Protein AF-A0A0S7XTG2-F1 (afdb_monomer)

Solvent-accessible surface area (backbone atoms only — not comparable to full-atom values): 21670 Å² total; per-residue (Å²): 138,91,86,78,91,79,84,81,80,83,82,75,84,90,81,57,82,64,60,58,51,51,52,51,52,52,52,52,52,55,55,69,68,58,68,94,63,77,75,85,78,45,88,88,63,88,60,95,72,74,89,68,83,83,74,78,79,76,66,95,61,77,74,75,69,82,69,76,73,66,97,48,90,86,74,72,81,87,50,79,71,76,74,56,78,73,91,70,83,67,53,42,46,55,58,20,32,36,37,40,37,32,50,40,72,88,43,83,95,38,73,39,72,52,78,43,60,26,35,88,88,17,32,37,79,44,86,99,69,42,79,44,80,39,45,73,31,35,51,68,54,42,28,50,52,54,38,56,66,34,37,69,84,77,32,82,80,59,50,59,48,54,43,82,76,48,49,73,82,45,50,50,73,50,77,62,83,47,42,62,51,64,45,78,44,75,56,94,53,88,81,70,45,72,70,58,54,37,52,74,27,67,31,73,68,49,88,85,76,89,79,85,86,83,90,74,87,80,61,90,77,62,79,78,72,64,74,76,66,76,76,74,72,65,74,75,80,73,81,76,58,78,71,55,63,66,57,62,74,70,54,83,82,77,80,80,79,83,82,82,83,88,88,77,92,76,80,78,76,80,74,77,80,51,76,67,60,56,55,61,74,69,54,74,94,86,70,83,81,82,69,76,86,69,67,86,78,66,88,72,80,91,83,89,84,84,90,78,88,88,77,91,80,86,88,134

Secondary structure (DSSP, 8-state):
----------------HHHHHHHHHHHHHHHHTS---TTTT-TT--S------------SS-----PPPPSSTTPPPPPHHHHSPPP---B--TT-EEEEEEETSSSTT-EEEEEEEPPTTSEEEETTTEEEE-TT-BHHHHHHH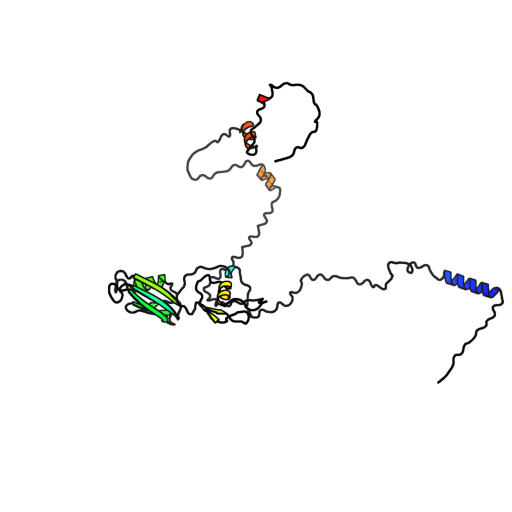HHHHHTTTT-SS--EEEEEEE-SSSEEEE-STTBS--EEEE--STT--HHHHHHHTT-B-SS------------TTS-------------------THHHHHHTTS---------S---------PPPPHHHHHHHTSPTT-----GGGSTT--------PPP--------

Nearest PDB structures (foldseek):
  2w8h-assembly1_C  TM=7.721E-01  e=3.207E-07  Escherichia coli
  7xfd-assembly1_A  TM=7.888E-01  e=1.441E-06  Escherichia coli

Mean predicted aligned error: 21.57 Å

Sequence (316 aa):
MVQNLRHTRCSGKISNRADIRLIVIVSVLSICLAGCGNKFFDPTQIGRFRPVPSVNVILDSLGIAEETPPVWEGAEEPRPIDVMVMESDYTFNPGDIVRVNIFELLQEGQPFLNDYIVTETGKISIPEVGVVEAAGLTESQLEDEIRQILSPSVLKEPSVVVTLLGSEKRTFSIWGDGVARPSRYEIPRYDFRLTDALATAWGIRQFNVSNIYVSRAVTGREAIVEPIKPEVTKPEEEVIEPEREMLEIIAPRAQRLKSGLQQGLVVASTEMITDRELAEAALPEGFEPLNESKWSRINTDITPQSPSMISDKETV

Radius of gyration: 52.12 Å; Cα contacts (8 Å, |Δi|>4): 224; chains: 1; bounding box: 122×100×147 Å

Foldseek 3Di:
DDDDDDDDDPPDPDDDPVVVVVVVVVVVVVVVVPDDDCVVVDPVPPDPDDPDPPPPPPDPDDDPDPDPPPPDDPFDDDDPVNLDFDDDADADDQQWKKWKWKAQQPHHPDIDIDIFGQHNVQWTQDPPQGIDRRGRDGQVRSQVRSQVSCPPPPPPGMDMGMDTPDDPVQWDFDDDPQFQAGDIDGNPDRNDDPVNVRVVSVHTPDDDDPDDGDDDDCPVPPPPPPPPPPPPPVPPPPPPPVVVVVVVVPDDDPPPDDDDDDDDPDPPPDDDDDPVNVVVVPDDPDDDDDDPPPPPPDDDDDDDDDDDDDDDDDDD

pLDDT: mean 71.11, std 20.04, range [33.5, 96.75]

Structure (mmCIF, N/CA/C/O backbone):
data_AF-A0A0S7XTG2-F1
#
_entry.id   AF-A0A0S7XTG2-F1
#
loop_
_atom_site.group_PDB
_atom_site.id
_atom_site.type_symbol
_atom_site.label_atom_id
_atom_site.label_alt_id
_atom_site.label_comp_id
_atom_site.label_asym_id
_atom_site.label_entity_id
_atom_site.label_seq_id
_atom_site.pdbx_PDB_ins_code
_atom_site.Cartn_x
_atom_site.Cartn_y
_atom_site.Cartn_z
_atom_site.occupancy
_atom_site.B_iso_or_equiv
_atom_site.auth_seq_id
_atom_site.auth_comp_id
_atom_site.auth_asym_id
_atom_site.auth_atom_id
_atom_site.pdbx_PDB_model_num
ATOM 1 N N . MET A 1 1 ? 69.005 -16.256 -77.127 1.00 40.66 1 MET A N 1
ATOM 2 C CA . MET A 1 1 ? 68.918 -16.870 -78.466 1.00 40.66 1 MET A CA 1
ATOM 3 C C . MET A 1 1 ? 68.461 -15.787 -79.426 1.00 40.66 1 MET A C 1
ATOM 5 O O . MET A 1 1 ? 67.324 -15.348 -79.366 1.00 40.66 1 MET A O 1
ATOM 9 N N . VAL A 1 2 ? 69.424 -15.248 -80.168 1.00 38.91 2 VAL A N 1
ATOM 10 C CA . VAL A 1 2 ? 69.267 -14.223 -81.207 1.00 38.91 2 VAL A CA 1
ATOM 11 C C . VAL A 1 2 ? 68.580 -14.849 -82.417 1.00 38.91 2 VAL A C 1
ATOM 13 O O . VAL A 1 2 ? 68.976 -15.953 -82.774 1.00 38.91 2 VAL A O 1
ATOM 16 N N . GLN A 1 3 ? 67.620 -14.148 -83.036 1.00 39.50 3 GLN A N 1
ATOM 17 C CA . GLN A 1 3 ? 67.219 -14.205 -84.460 1.00 39.50 3 GLN A CA 1
ATOM 18 C C . GLN A 1 3 ? 65.853 -13.502 -84.616 1.00 39.50 3 GLN A C 1
ATOM 20 O O . GLN A 1 3 ? 64.973 -13.704 -83.798 1.00 39.50 3 GLN A O 1
ATOM 25 N N . ASN A 1 4 ? 65.530 -12.715 -85.637 1.00 35.25 4 ASN A N 1
ATOM 26 C CA . ASN A 1 4 ? 66.290 -12.078 -86.704 1.00 35.25 4 ASN A CA 1
ATOM 27 C C . ASN A 1 4 ? 65.292 -11.100 -87.358 1.00 35.25 4 ASN A C 1
ATOM 29 O O . ASN A 1 4 ? 64.295 -11.535 -87.935 1.00 35.25 4 ASN A O 1
ATOM 33 N N . LEU A 1 5 ? 65.518 -9.792 -87.238 1.00 42.25 5 LEU A N 1
ATOM 34 C CA . LEU A 1 5 ? 64.759 -8.782 -87.977 1.00 42.25 5 LEU A CA 1
ATOM 35 C C . LEU A 1 5 ? 65.136 -8.882 -89.461 1.00 42.25 5 LEU A C 1
ATOM 37 O O . LEU A 1 5 ? 66.269 -8.582 -89.832 1.00 42.25 5 LEU A O 1
ATOM 41 N N . ARG A 1 6 ? 64.191 -9.263 -90.327 1.00 39.78 6 ARG A N 1
ATOM 42 C CA . ARG A 1 6 ? 64.309 -9.031 -91.774 1.00 39.78 6 ARG A CA 1
ATOM 43 C C . ARG A 1 6 ? 63.461 -7.827 -92.159 1.00 39.78 6 ARG A C 1
ATOM 45 O O . ARG A 1 6 ? 62.267 -7.941 -92.403 1.00 39.78 6 ARG A O 1
ATOM 52 N N . HIS A 1 7 ? 64.119 -6.674 -92.235 1.00 39.31 7 HIS A N 1
ATOM 53 C CA . HIS A 1 7 ? 63.642 -5.526 -92.996 1.00 39.31 7 HIS A CA 1
ATOM 54 C C . HIS A 1 7 ? 63.613 -5.889 -94.487 1.00 39.31 7 HIS A C 1
ATOM 56 O O . HIS A 1 7 ? 64.660 -6.006 -95.123 1.00 39.31 7 HIS A O 1
ATOM 62 N N . THR A 1 8 ? 62.425 -6.023 -95.072 1.00 39.94 8 THR A N 1
ATOM 63 C CA . THR A 1 8 ? 62.243 -5.951 -96.523 1.00 39.94 8 THR A CA 1
ATOM 64 C C . THR A 1 8 ? 62.084 -4.486 -96.918 1.00 39.94 8 THR A C 1
ATOM 66 O O . THR A 1 8 ? 61.060 -3.842 -96.706 1.00 39.94 8 THR A O 1
ATOM 69 N N . ARG A 1 9 ? 63.164 -3.925 -97.465 1.00 39.00 9 ARG A N 1
ATOM 70 C CA . ARG A 1 9 ? 63.208 -2.584 -98.051 1.00 39.00 9 ARG A CA 1
ATOM 71 C C . ARG A 1 9 ? 62.549 -2.653 -99.437 1.00 39.00 9 ARG A C 1
ATOM 73 O O . ARG A 1 9 ? 63.209 -3.006 -100.410 1.00 39.00 9 ARG A O 1
ATOM 80 N N . CYS A 1 10 ? 61.260 -2.332 -99.544 1.00 42.94 10 CYS A N 1
ATOM 81 C CA . CYS A 1 10 ? 60.618 -2.107 -100.844 1.00 42.94 10 CYS A CA 1
ATOM 82 C C . CYS A 1 10 ? 61.006 -0.717 -101.367 1.00 42.94 10 CYS A C 1
ATOM 84 O O . CYS A 1 10 ? 60.357 0.283 -101.077 1.00 42.94 10 CYS A O 1
ATOM 86 N N . SER A 1 11 ? 62.104 -0.660 -102.121 1.00 45.97 11 SER A N 1
ATOM 87 C CA . SER A 1 11 ? 62.471 0.491 -102.950 1.00 45.97 11 SER A CA 1
ATOM 88 C C . SER A 1 11 ? 61.773 0.355 -104.304 1.00 45.97 11 SER A C 1
ATOM 90 O O . SER A 1 11 ? 62.284 -0.295 -105.214 1.00 45.97 11 SER A O 1
ATOM 92 N N . GLY A 1 12 ? 60.570 0.919 -104.420 1.00 49.38 12 GLY A N 1
ATOM 93 C CA . GLY A 1 12 ? 59.870 1.084 -105.692 1.00 49.38 12 GLY A CA 1
ATOM 94 C C . GLY A 1 12 ? 60.098 2.495 -106.221 1.00 49.38 12 GLY A C 1
ATOM 95 O O . GLY A 1 12 ? 59.533 3.449 -105.695 1.00 49.38 12 GLY A O 1
ATOM 96 N N . LYS A 1 13 ? 60.951 2.638 -107.242 1.00 49.62 13 LYS A N 1
ATOM 97 C CA . LYS A 1 13 ? 61.129 3.893 -107.987 1.00 49.62 13 LYS A CA 1
ATOM 98 C C . LYS A 1 13 ? 59.812 4.253 -108.682 1.00 49.62 13 LYS A C 1
ATOM 100 O O . LYS A 1 13 ? 59.412 3.580 -109.625 1.00 49.62 13 LYS A O 1
ATOM 105 N N . ILE A 1 14 ? 59.171 5.327 -108.229 1.00 55.72 14 ILE A N 1
ATOM 106 C CA . ILE A 1 14 ? 57.998 5.926 -108.876 1.00 55.72 14 ILE A CA 1
ATOM 107 C C . ILE A 1 14 ? 58.502 6.662 -110.117 1.00 55.72 14 ILE A C 1
ATOM 109 O O . ILE A 1 14 ? 59.069 7.749 -110.030 1.00 55.72 14 ILE A O 1
ATOM 113 N N . SER A 1 15 ? 58.327 6.041 -111.277 1.00 55.53 15 SER A N 1
ATOM 114 C CA . SER A 1 15 ? 58.603 6.649 -112.572 1.00 55.53 15 SER A CA 1
ATOM 115 C C . SER A 1 15 ? 57.511 6.233 -113.541 1.00 55.53 15 SER A C 1
ATOM 117 O O . SER A 1 15 ? 57.671 5.233 -114.230 1.00 55.53 15 SER A O 1
ATOM 119 N N . ASN A 1 16 ? 56.413 6.995 -113.568 1.00 56.38 16 ASN A N 1
ATOM 120 C CA . ASN A 1 16 ? 55.662 7.403 -114.764 1.00 56.38 16 ASN A CA 1
ATOM 121 C C . ASN A 1 16 ? 54.344 8.091 -114.357 1.00 56.38 16 ASN A C 1
ATOM 123 O O . ASN A 1 16 ? 53.711 7.743 -113.365 1.00 56.38 16 ASN A O 1
ATOM 127 N N . ARG A 1 17 ? 53.900 9.083 -115.145 1.00 58.78 17 ARG A N 1
ATOM 128 C CA . ARG A 1 17 ? 52.695 9.912 -114.895 1.00 58.78 17 ARG A CA 1
ATOM 129 C C . ARG A 1 17 ? 51.377 9.123 -114.752 1.00 58.78 17 ARG A C 1
ATOM 131 O O . ARG A 1 17 ? 50.378 9.703 -114.330 1.00 58.78 17 ARG A O 1
ATOM 138 N N . ALA A 1 18 ? 51.361 7.836 -115.100 1.00 59.12 18 ALA A N 1
ATOM 139 C CA . ALA A 1 18 ? 50.203 6.955 -114.960 1.00 59.12 18 ALA A CA 1
ATOM 140 C C . ALA A 1 18 ? 49.959 6.523 -113.500 1.00 59.12 18 ALA A C 1
ATOM 142 O O . ALA A 1 18 ? 48.809 6.509 -113.064 1.00 59.12 18 ALA A O 1
ATOM 143 N N . ASP A 1 19 ? 51.017 6.292 -112.718 1.00 58.84 19 ASP A N 1
ATOM 144 C CA . ASP A 1 19 ? 50.893 5.795 -111.339 1.00 58.84 19 ASP A CA 1
ATOM 145 C C . ASP A 1 19 ? 50.364 6.873 -110.386 1.00 58.84 19 ASP A C 1
ATOM 147 O O . ASP A 1 19 ? 49.557 6.597 -109.503 1.00 58.84 19 ASP A O 1
ATOM 151 N N . ILE A 1 20 ? 50.721 8.141 -110.622 1.00 63.94 20 ILE A N 1
ATOM 152 C CA . ILE A 1 20 ? 50.193 9.274 -109.845 1.00 63.94 20 ILE A CA 1
ATOM 153 C C . ILE A 1 20 ? 48.695 9.468 -110.124 1.00 63.94 20 ILE A C 1
ATOM 155 O O . ILE A 1 20 ? 47.929 9.742 -109.204 1.00 63.94 20 ILE A O 1
ATOM 159 N N . ARG A 1 21 ? 48.245 9.282 -111.374 1.00 68.75 21 ARG A N 1
ATOM 160 C CA . ARG A 1 21 ? 46.816 9.376 -111.719 1.00 68.75 21 ARG A CA 1
ATOM 161 C C . ARG A 1 21 ? 46.011 8.237 -111.101 1.00 68.75 21 ARG A C 1
ATOM 163 O O . ARG A 1 21 ? 44.917 8.489 -110.612 1.00 68.75 21 ARG A O 1
ATOM 170 N N . LEU A 1 22 ? 46.562 7.025 -111.062 1.00 67.00 22 LEU A N 1
ATOM 171 C CA . LEU A 1 22 ? 45.919 5.888 -110.407 1.00 67.00 22 LEU A CA 1
ATOM 172 C C . LEU A 1 22 ? 45.782 6.117 -108.893 1.00 67.00 22 LEU A C 1
ATOM 174 O O . LEU A 1 22 ? 44.709 5.907 -108.340 1.00 67.00 22 LEU A O 1
ATOM 178 N N . ILE A 1 23 ? 46.830 6.622 -108.234 1.00 70.75 23 ILE A N 1
ATOM 179 C CA . ILE A 1 23 ? 46.805 6.917 -106.792 1.00 70.75 23 ILE A CA 1
ATOM 180 C C . ILE A 1 23 ? 45.802 8.033 -106.466 1.00 70.75 23 ILE A C 1
ATOM 182 O O . ILE A 1 23 ? 45.074 7.923 -105.483 1.00 70.75 23 ILE A O 1
ATOM 186 N N . VAL A 1 24 ? 45.713 9.076 -107.301 1.00 76.81 24 VAL A N 1
ATOM 187 C CA . VAL A 1 24 ? 44.735 10.163 -107.117 1.00 76.81 24 VAL A CA 1
ATOM 188 C C . VAL A 1 24 ? 43.302 9.679 -107.354 1.00 76.81 24 VAL A C 1
ATOM 190 O O . VAL A 1 24 ? 42.399 10.058 -106.618 1.00 76.81 24 VAL A O 1
ATOM 193 N N . ILE A 1 25 ? 43.068 8.807 -108.337 1.00 76.56 25 ILE A N 1
ATOM 194 C CA . ILE A 1 25 ? 41.729 8.252 -108.582 1.00 76.56 25 ILE A CA 1
ATOM 195 C C . ILE A 1 25 ? 41.313 7.320 -107.437 1.00 76.56 25 ILE A C 1
ATOM 197 O O . ILE A 1 25 ? 40.174 7.387 -106.984 1.00 76.56 25 ILE A O 1
ATOM 201 N N . VAL A 1 26 ? 42.231 6.499 -106.916 1.00 75.88 26 VAL A N 1
ATOM 202 C CA . VAL A 1 26 ? 41.957 5.608 -105.777 1.00 75.88 26 VAL A CA 1
ATOM 203 C C . VAL A 1 26 ? 41.727 6.399 -104.485 1.00 75.88 26 VAL A C 1
ATOM 205 O O . VAL A 1 26 ? 40.832 6.047 -103.718 1.00 75.88 26 VAL A O 1
ATOM 208 N N . SER A 1 27 ? 42.459 7.495 -104.248 1.00 71.19 27 SER A N 1
ATOM 209 C CA . SER A 1 27 ? 42.244 8.332 -103.060 1.00 71.19 27 SER A CA 1
ATOM 210 C C . SER A 1 27 ? 40.921 9.099 -103.117 1.00 71.19 27 SER A C 1
ATOM 212 O O . SER A 1 27 ? 40.198 9.134 -102.123 1.00 71.19 27 SER A O 1
ATOM 214 N N . VAL A 1 28 ? 40.549 9.637 -104.283 1.00 74.19 28 VAL A N 1
ATOM 215 C CA . VAL A 1 28 ? 39.257 10.313 -104.483 1.00 74.19 28 VAL A CA 1
ATOM 216 C C . VAL A 1 28 ? 38.096 9.324 -104.359 1.00 74.19 28 VAL A C 1
ATOM 218 O O . VAL A 1 28 ? 37.110 9.620 -103.687 1.00 74.19 28 VAL A O 1
ATOM 221 N N . LEU A 1 29 ? 38.231 8.115 -104.912 1.00 72.44 29 LEU A N 1
ATOM 222 C CA . LEU A 1 29 ? 37.219 7.066 -104.781 1.00 72.44 29 LEU A CA 1
ATOM 223 C C . LEU A 1 29 ? 37.045 6.630 -103.315 1.00 72.44 29 LEU A C 1
ATOM 225 O O . LEU A 1 29 ? 35.918 6.463 -102.854 1.00 72.44 29 LEU A O 1
ATOM 229 N N . SER A 1 30 ? 38.138 6.528 -102.552 1.00 66.00 30 SER A N 1
ATOM 230 C CA . SER A 1 30 ? 38.095 6.177 -101.127 1.00 66.00 30 SER A CA 1
ATOM 231 C C . SER A 1 30 ? 37.456 7.260 -100.248 1.00 66.00 30 SER A C 1
ATOM 233 O O . SER A 1 30 ? 36.866 6.925 -99.224 1.00 66.00 30 SER A O 1
ATOM 235 N N . ILE A 1 31 ? 37.542 8.537 -100.636 1.00 69.50 31 ILE A N 1
ATOM 236 C CA . ILE A 1 31 ? 36.871 9.646 -99.937 1.00 69.50 31 ILE A CA 1
ATOM 237 C C . ILE A 1 31 ? 35.368 9.649 -100.249 1.00 69.50 31 ILE A C 1
ATOM 239 O O . ILE A 1 31 ? 34.564 9.905 -99.359 1.00 69.50 31 ILE A O 1
ATOM 243 N N . CYS A 1 32 ? 34.964 9.293 -101.472 1.00 64.94 32 CYS A N 1
ATOM 244 C CA . CYS A 1 32 ? 33.548 9.201 -101.842 1.00 64.94 32 CYS A CA 1
ATOM 245 C C . CYS A 1 32 ? 32.826 7.975 -101.247 1.00 64.94 32 CYS A C 1
ATOM 247 O O . CYS A 1 32 ? 31.611 8.017 -101.071 1.00 64.94 32 CYS A O 1
ATOM 249 N N . LEU A 1 33 ? 33.549 6.899 -100.916 1.00 61.88 33 LEU A N 1
ATOM 250 C CA . LEU A 1 33 ? 33.000 5.718 -100.228 1.00 61.88 33 LEU A CA 1
ATOM 251 C C . LEU A 1 33 ? 32.891 5.893 -98.701 1.00 61.88 33 LEU A C 1
ATOM 253 O O . LEU A 1 33 ? 32.215 5.100 -98.043 1.00 61.88 33 LEU A O 1
ATOM 257 N N . ALA A 1 34 ? 33.497 6.939 -98.131 1.00 62.03 34 ALA A N 1
ATOM 258 C CA . ALA A 1 34 ? 33.267 7.339 -96.747 1.00 62.03 34 ALA A CA 1
ATOM 259 C C . ALA A 1 34 ? 31.944 8.120 -96.664 1.00 62.03 34 ALA A C 1
ATOM 261 O O . ALA A 1 34 ? 31.910 9.346 -96.729 1.00 62.03 34 ALA A O 1
ATOM 262 N N . GLY A 1 35 ? 30.831 7.387 -96.583 1.00 55.38 35 GLY A N 1
ATOM 263 C CA . GLY A 1 35 ? 29.493 7.965 -96.479 1.00 55.38 35 GLY A CA 1
ATOM 264 C C . GLY A 1 35 ? 29.373 9.006 -95.357 1.00 55.38 35 GLY A C 1
ATOM 265 O O . GLY A 1 35 ? 29.901 8.826 -94.258 1.00 55.38 35 GLY A O 1
ATOM 266 N N . CYS A 1 36 ? 28.647 10.094 -95.628 1.00 68.25 36 CYS A N 1
ATOM 267 C CA . CYS A 1 36 ? 28.296 11.112 -94.639 1.00 68.25 36 CYS A CA 1
ATOM 268 C C . CYS A 1 36 ? 27.381 10.515 -93.558 1.00 68.25 36 CYS A C 1
ATOM 270 O O . CYS A 1 36 ? 26.165 10.439 -93.724 1.00 68.25 36 CYS A O 1
ATOM 272 N N . GLY A 1 37 ? 27.966 10.088 -92.441 1.00 63.41 37 GLY A N 1
ATOM 273 C CA . GLY A 1 37 ? 27.244 9.756 -91.219 1.00 63.41 37 GLY A CA 1
ATOM 274 C C . GLY A 1 37 ? 27.456 10.839 -90.165 1.00 63.41 37 GLY A C 1
ATOM 275 O O . GLY A 1 37 ? 28.534 10.925 -89.585 1.00 63.41 37 GLY A O 1
ATOM 276 N N . ASN A 1 38 ? 26.416 11.613 -89.842 1.00 62.28 38 ASN A N 1
ATOM 277 C CA . ASN A 1 38 ? 26.451 12.689 -88.832 1.00 62.28 38 ASN A CA 1
ATOM 278 C C . ASN A 1 38 ? 26.617 12.191 -87.377 1.00 62.28 38 ASN A C 1
ATOM 280 O O . ASN A 1 38 ? 26.472 12.962 -86.438 1.00 62.28 38 ASN A O 1
ATOM 284 N N . LYS A 1 39 ? 26.936 10.907 -87.171 1.00 59.88 39 LYS A N 1
ATOM 285 C CA . LYS A 1 39 ? 27.091 10.288 -85.846 1.00 59.88 39 LYS A CA 1
ATOM 286 C C . LYS A 1 39 ? 28.458 10.535 -85.200 1.00 59.88 39 LYS A C 1
ATOM 288 O O . LYS A 1 39 ? 28.598 10.311 -84.007 1.00 59.88 39 LYS A O 1
ATOM 293 N N . PHE A 1 40 ? 29.463 10.970 -85.965 1.00 61.00 40 PHE A N 1
ATOM 294 C CA . PHE A 1 40 ? 30.805 11.245 -85.429 1.00 61.00 40 PHE A CA 1
ATOM 295 C C . PHE A 1 40 ? 30.912 12.624 -84.749 1.00 61.00 40 PHE A C 1
ATOM 297 O O . PHE A 1 40 ? 31.763 12.813 -83.887 1.00 61.00 40 PHE A O 1
ATOM 304 N N . PHE A 1 41 ? 30.031 13.570 -85.097 1.00 60.31 41 PHE A N 1
ATOM 305 C CA . PHE A 1 41 ? 30.008 14.937 -84.558 1.00 60.31 41 PHE A CA 1
ATOM 306 C C . PHE A 1 41 ? 28.714 15.250 -83.793 1.00 60.31 41 PHE A C 1
ATOM 308 O O . PHE A 1 41 ? 28.267 16.393 -83.782 1.00 60.31 41 PHE A O 1
ATOM 315 N N . ASP A 1 42 ? 28.101 14.249 -83.156 1.00 63.25 42 ASP A N 1
ATOM 316 C CA . ASP A 1 42 ? 26.985 14.484 -82.240 1.00 63.25 42 ASP A CA 1
ATOM 317 C C . ASP A 1 42 ? 27.519 14.568 -80.796 1.00 63.25 42 ASP A C 1
ATOM 319 O O . ASP A 1 42 ? 27.831 13.534 -80.192 1.00 63.25 42 ASP A O 1
ATOM 323 N N . PRO A 1 43 ? 27.678 15.780 -80.223 1.00 66.44 43 PRO A N 1
ATOM 324 C CA . PRO A 1 43 ? 28.257 15.964 -78.893 1.00 66.44 43 PRO A CA 1
ATOM 325 C C . PRO A 1 43 ? 27.381 15.394 -77.765 1.00 66.44 43 PRO A C 1
ATOM 327 O O . PRO A 1 43 ? 27.807 15.387 -76.613 1.00 66.44 43 PRO A O 1
ATOM 330 N N . THR A 1 44 ? 26.178 14.892 -78.070 1.00 67.69 44 THR A N 1
ATOM 331 C CA . THR A 1 44 ? 25.265 14.295 -77.085 1.00 67.69 44 THR A CA 1
ATOM 332 C C . THR A 1 44 ? 25.533 12.809 -76.803 1.00 67.69 44 THR A C 1
ATOM 334 O O . THR A 1 44 ? 25.039 12.285 -75.807 1.00 67.69 44 THR A O 1
ATOM 337 N N . GLN A 1 45 ? 26.346 12.121 -77.622 1.00 62.00 45 GLN A N 1
ATOM 338 C CA . GLN A 1 45 ? 26.593 10.670 -77.513 1.00 62.00 45 GLN A CA 1
ATOM 339 C C . GLN A 1 45 ? 28.069 10.294 -77.290 1.00 62.00 45 GLN A C 1
ATOM 341 O O . GLN A 1 45 ? 28.549 9.273 -77.780 1.00 62.00 45 GLN A O 1
ATOM 346 N N . ILE A 1 46 ? 28.807 11.076 -76.500 1.00 62.50 46 ILE A N 1
ATOM 347 C CA . ILE A 1 46 ? 30.224 10.812 -76.159 1.00 62.50 46 ILE A CA 1
ATOM 348 C C . ILE A 1 46 ? 30.457 9.621 -75.200 1.00 62.50 46 ILE A C 1
ATOM 350 O O . ILE A 1 46 ? 31.533 9.478 -74.624 1.00 62.50 46 ILE A O 1
ATOM 354 N N . GLY A 1 47 ? 29.493 8.712 -75.039 1.00 69.38 47 GLY A N 1
ATOM 355 C CA . GLY A 1 47 ? 29.658 7.527 -74.200 1.00 69.38 47 GLY A CA 1
ATOM 356 C C . GLY A 1 47 ? 28.753 6.373 -74.605 1.00 69.38 47 GLY A C 1
ATOM 357 O O . GLY A 1 47 ? 27.664 6.558 -75.141 1.00 69.38 47 GLY A O 1
ATOM 358 N N . ARG A 1 48 ? 29.197 5.144 -74.323 1.00 67.00 48 ARG A N 1
ATOM 359 C CA . ARG A 1 48 ? 28.438 3.907 -74.566 1.00 67.00 48 ARG A CA 1
ATOM 360 C C . ARG A 1 48 ? 27.389 3.692 -73.463 1.00 67.00 48 ARG A C 1
ATOM 362 O O . ARG A 1 48 ? 27.377 2.652 -72.810 1.00 67.00 48 ARG A O 1
ATOM 369 N N . PHE A 1 49 ? 26.540 4.689 -73.226 1.00 64.31 49 PHE A N 1
ATOM 370 C CA . PHE A 1 49 ? 25.455 4.602 -72.255 1.00 64.31 49 PHE A CA 1
ATOM 371 C C . PHE A 1 49 ? 24.332 3.764 -72.860 1.00 64.31 49 PHE A C 1
ATOM 373 O O . PHE A 1 49 ? 23.661 4.172 -73.805 1.00 64.31 49 PHE A O 1
ATOM 380 N N . ARG A 1 50 ? 24.149 2.545 -72.349 1.00 68.12 50 ARG A N 1
ATOM 381 C CA . ARG A 1 50 ? 22.911 1.806 -72.604 1.00 68.12 50 ARG A CA 1
ATOM 382 C C . ARG A 1 50 ? 21.805 2.563 -71.861 1.00 68.12 50 ARG A C 1
ATOM 384 O O . ARG A 1 50 ? 22.001 2.798 -70.668 1.00 68.12 50 ARG A O 1
ATOM 391 N N . PRO A 1 51 ? 20.688 2.946 -72.503 1.00 65.81 51 PRO A N 1
ATOM 392 C CA . PRO A 1 51 ? 19.544 3.481 -71.781 1.00 65.81 51 PRO A CA 1
ATOM 393 C C . PRO A 1 51 ? 18.981 2.349 -70.921 1.00 65.81 51 PRO A C 1
ATOM 395 O O . PRO A 1 51 ? 18.194 1.526 -71.381 1.00 65.81 51 PRO A O 1
ATOM 398 N N . VAL A 1 52 ? 19.466 2.244 -69.688 1.00 67.56 52 VAL A N 1
ATOM 399 C CA . VAL A 1 52 ? 18.804 1.451 -68.662 1.00 67.56 52 VAL A CA 1
ATOM 400 C C . VAL A 1 52 ? 17.686 2.338 -68.126 1.00 67.56 52 VAL A C 1
ATOM 402 O O . VAL A 1 52 ? 17.978 3.445 -67.669 1.00 67.56 52 VAL A O 1
ATOM 405 N N . PRO A 1 53 ? 16.408 1.944 -68.237 1.00 70.31 53 PRO A N 1
ATOM 406 C CA . PRO A 1 53 ? 15.353 2.694 -67.579 1.00 70.31 53 PRO A CA 1
ATOM 407 C C . PRO A 1 53 ? 15.632 2.661 -66.073 1.00 70.31 53 PRO A C 1
ATOM 409 O O . PRO A 1 53 ? 15.650 1.592 -65.463 1.00 70.31 53 PRO A O 1
ATOM 412 N N . SER A 1 54 ? 15.897 3.823 -65.478 1.00 64.81 54 SER A N 1
ATOM 413 C CA . SER A 1 54 ? 15.968 3.978 -64.028 1.00 64.81 54 SER A CA 1
ATOM 414 C C . SER A 1 54 ? 14.544 3.907 -63.488 1.00 64.81 54 SER A C 1
ATOM 416 O O . SER A 1 54 ? 13.847 4.917 -63.401 1.00 64.81 54 SER A O 1
ATOM 418 N N . VAL A 1 55 ? 14.074 2.695 -63.206 1.00 73.75 55 VAL A N 1
ATOM 419 C CA . VAL A 1 55 ? 12.823 2.509 -62.474 1.00 73.75 55 VAL A CA 1
ATOM 420 C C . VAL A 1 55 ? 13.149 2.756 -61.009 1.00 73.75 55 VAL A C 1
ATOM 422 O O . VAL A 1 55 ? 13.739 1.904 -60.347 1.00 73.75 55 VAL A O 1
ATOM 425 N N . ASN A 1 56 ? 12.799 3.937 -60.504 1.00 72.62 56 ASN A N 1
ATOM 426 C CA . ASN A 1 56 ? 12.737 4.137 -59.065 1.00 72.62 56 ASN A CA 1
ATOM 427 C C . ASN A 1 56 ? 11.549 3.315 -58.572 1.00 72.62 56 ASN A C 1
ATOM 429 O O . ASN A 1 56 ? 10.398 3.704 -58.756 1.00 72.62 56 ASN A O 1
ATOM 433 N N . VAL A 1 57 ? 11.835 2.145 -58.009 1.00 70.12 57 VAL A N 1
ATOM 434 C CA . VAL A 1 57 ? 10.829 1.347 -57.315 1.00 70.12 57 VAL A CA 1
ATOM 435 C C . VAL A 1 57 ? 10.495 2.106 -56.036 1.00 70.12 57 VAL A C 1
ATOM 437 O O . VAL A 1 57 ? 11.233 2.044 -55.055 1.00 70.12 57 VAL A O 1
ATOM 440 N N . ILE A 1 58 ? 9.424 2.895 -56.080 1.00 69.38 58 ILE A N 1
ATOM 441 C CA . ILE A 1 58 ? 8.819 3.459 -54.879 1.00 69.38 58 ILE A CA 1
ATOM 442 C C . ILE A 1 58 ? 8.144 2.273 -54.195 1.00 69.38 58 ILE A C 1
ATOM 444 O O . ILE A 1 58 ? 7.199 1.700 -54.727 1.00 69.38 58 ILE A O 1
ATOM 448 N N . LEU A 1 59 ? 8.708 1.834 -53.074 1.00 73.06 59 LEU A N 1
ATOM 449 C CA . LEU A 1 59 ? 8.080 0.823 -52.234 1.00 73.06 59 LEU A CA 1
ATOM 450 C C . LEU A 1 59 ? 6.834 1.459 -51.599 1.00 73.06 59 LEU A C 1
ATOM 452 O O . LEU A 1 59 ? 6.970 2.431 -50.859 1.00 73.06 59 LEU A O 1
ATOM 456 N N . ASP A 1 60 ? 5.645 0.912 -51.874 1.00 68.44 60 ASP A N 1
ATOM 457 C CA . ASP A 1 60 ? 4.368 1.375 -51.288 1.00 68.44 60 ASP A CA 1
ATOM 458 C C . ASP A 1 60 ? 4.323 1.193 -49.762 1.00 68.44 60 ASP A C 1
ATOM 460 O O . ASP A 1 60 ? 3.584 1.872 -49.053 1.00 68.44 60 ASP A O 1
ATOM 464 N N . SER A 1 61 ? 5.166 0.301 -49.246 1.00 71.19 61 SER A N 1
ATOM 465 C CA . SER A 1 61 ? 5.456 0.172 -47.828 1.00 71.19 61 SER A CA 1
ATOM 466 C C . SER A 1 61 ? 6.947 -0.070 -47.653 1.00 71.19 61 SER A C 1
ATOM 468 O O . SER A 1 61 ? 7.494 -1.043 -48.182 1.00 71.19 61 SER A O 1
ATOM 470 N N . LEU A 1 62 ? 7.609 0.777 -46.872 1.00 68.25 62 LEU A N 1
ATOM 471 C CA . LEU A 1 62 ? 8.852 0.372 -46.235 1.00 68.25 62 LEU A CA 1
ATOM 472 C C . LEU A 1 62 ? 8.474 -0.779 -45.304 1.00 6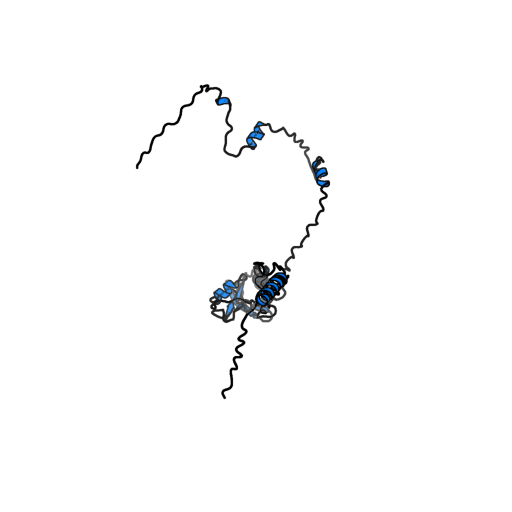8.25 62 LEU A C 1
ATOM 474 O O . LEU A 1 62 ? 7.653 -0.590 -44.408 1.00 68.25 62 LEU A O 1
ATOM 478 N N . GLY A 1 63 ? 8.999 -1.980 -45.560 1.00 59.12 63 GLY A N 1
ATOM 479 C CA . GLY A 1 63 ? 8.905 -3.053 -44.579 1.00 59.12 63 GLY A CA 1
ATOM 480 C C . GLY A 1 63 ? 9.437 -2.486 -43.274 1.00 59.12 63 GLY A C 1
ATOM 481 O O . GLY A 1 63 ? 10.566 -1.994 -43.256 1.00 59.12 63 GLY A O 1
ATOM 482 N N . ILE A 1 64 ? 8.589 -2.457 -42.244 1.00 62.59 64 ILE A N 1
ATOM 483 C CA . ILE A 1 64 ? 9.001 -2.126 -40.885 1.00 62.59 64 ILE A CA 1
ATOM 484 C C . ILE A 1 64 ? 10.237 -2.980 -40.632 1.00 62.59 64 ILE A C 1
ATOM 486 O O . ILE A 1 64 ? 10.165 -4.211 -40.677 1.00 62.59 64 ILE A O 1
ATOM 490 N N . ALA A 1 65 ? 11.393 -2.318 -40.536 1.00 59.16 65 ALA A N 1
ATOM 491 C CA . ALA A 1 65 ? 12.621 -2.975 -40.132 1.00 59.16 65 ALA A CA 1
ATOM 492 C C . ALA A 1 65 ? 12.277 -3.738 -38.860 1.00 59.16 65 ALA A C 1
ATOM 494 O O . ALA A 1 65 ? 11.629 -3.136 -38.008 1.00 59.16 65 ALA A O 1
ATOM 495 N N . GLU A 1 66 ? 12.629 -5.028 -38.802 1.00 61.41 66 GLU A N 1
ATOM 496 C CA . GLU A 1 66 ? 12.383 -5.918 -37.663 1.00 61.41 66 GLU A CA 1
ATOM 497 C C . GLU A 1 66 ? 12.467 -5.116 -36.367 1.00 61.41 66 GLU A C 1
ATOM 499 O O . GLU A 1 66 ? 13.560 -4.759 -35.917 1.00 61.41 66 GLU A O 1
ATOM 504 N N . GLU A 1 67 ? 11.304 -4.747 -35.824 1.00 63.97 67 GLU A N 1
ATOM 505 C CA . GLU A 1 67 ? 11.253 -4.092 -34.532 1.00 63.97 67 GLU A CA 1
ATOM 506 C C . GLU A 1 67 ? 11.890 -5.091 -33.587 1.00 63.97 67 GLU A C 1
ATOM 508 O O . GLU A 1 67 ? 11.499 -6.262 -33.551 1.00 63.97 67 GLU A O 1
ATOM 513 N N . THR A 1 68 ? 12.952 -4.663 -32.905 1.00 68.12 68 THR A N 1
ATOM 514 C CA . THR A 1 68 ? 13.620 -5.522 -31.937 1.00 68.12 68 THR A CA 1
ATOM 515 C C . THR A 1 68 ? 12.538 -6.032 -30.999 1.00 68.12 68 THR A C 1
ATOM 517 O O . THR A 1 68 ? 11.877 -5.191 -30.378 1.00 68.12 68 THR A O 1
ATOM 520 N N . PRO A 1 69 ? 12.310 -7.356 -30.926 1.00 67.50 69 PRO A N 1
ATOM 521 C CA . PRO A 1 69 ? 11.221 -7.878 -30.127 1.00 67.50 69 PRO A CA 1
ATOM 522 C C . PRO A 1 69 ? 11.388 -7.346 -28.703 1.00 67.50 69 PRO A C 1
ATOM 524 O O . PRO A 1 69 ? 12.529 -7.264 -28.218 1.00 67.50 69 PRO A O 1
ATOM 527 N N . PRO A 1 70 ? 10.293 -6.928 -28.046 1.00 71.00 70 PRO A N 1
ATOM 528 C CA . PRO A 1 70 ? 10.378 -6.457 -26.678 1.00 71.00 70 PRO A CA 1
ATOM 529 C C . PRO A 1 70 ? 11.071 -7.523 -25.832 1.00 71.00 70 PRO A C 1
ATOM 531 O O . PRO A 1 70 ? 10.904 -8.724 -26.046 1.00 71.00 70 PRO A O 1
ATOM 534 N N . VAL A 1 71 ? 11.861 -7.079 -24.854 1.00 72.88 71 VAL A N 1
ATOM 535 C CA . VAL A 1 71 ? 12.618 -7.990 -23.978 1.00 72.88 71 VAL A CA 1
ATOM 536 C C . VAL A 1 71 ? 11.672 -8.923 -23.199 1.00 72.88 71 VAL A C 1
ATOM 538 O O . VAL A 1 71 ? 12.077 -10.008 -22.788 1.00 72.88 71 VAL A O 1
ATOM 541 N N . TRP A 1 72 ? 10.405 -8.525 -23.039 1.00 76.69 72 TRP A N 1
ATOM 542 C CA . TRP A 1 72 ? 9.341 -9.311 -22.424 1.00 76.69 72 TRP A CA 1
ATOM 543 C C . TRP A 1 72 ? 8.207 -9.592 -23.418 1.00 76.69 72 TRP A C 1
ATOM 545 O O . TRP A 1 72 ? 7.629 -8.667 -23.993 1.00 76.69 72 TRP A O 1
ATOM 555 N N . GLU A 1 73 ? 7.863 -10.871 -23.582 1.00 76.94 73 GLU A N 1
ATOM 556 C CA . GLU A 1 73 ? 6.704 -11.312 -24.365 1.00 76.94 73 GLU A CA 1
ATOM 557 C C . GLU A 1 73 ? 5.406 -10.774 -23.736 1.00 76.94 73 GLU A C 1
ATOM 559 O O . GLU A 1 73 ? 5.163 -10.961 -22.543 1.00 76.94 73 GLU A O 1
ATOM 564 N N . GLY A 1 74 ? 4.577 -10.087 -24.530 1.00 79.00 74 GLY A N 1
ATOM 565 C CA . GLY A 1 74 ? 3.324 -9.479 -24.059 1.00 79.00 74 GLY A CA 1
ATOM 566 C C . GLY A 1 74 ? 3.470 -8.090 -23.428 1.00 79.00 74 GLY A C 1
ATOM 567 O O . GLY A 1 74 ? 2.524 -7.605 -22.814 1.00 79.00 74 GLY A O 1
ATOM 568 N N . ALA A 1 75 ? 4.630 -7.440 -23.560 1.00 83.38 75 ALA A N 1
ATOM 569 C CA . ALA A 1 75 ? 4.746 -6.023 -23.237 1.00 83.38 75 ALA A CA 1
ATOM 570 C C . ALA A 1 75 ? 3.942 -5.189 -24.251 1.00 83.38 75 ALA A C 1
ATOM 572 O O . ALA A 1 75 ? 4.226 -5.213 -25.447 1.00 83.38 75 ALA A O 1
ATOM 573 N N . GLU A 1 76 ? 2.950 -4.456 -23.756 1.00 84.44 76 GLU A N 1
ATOM 574 C CA . GLU A 1 76 ? 2.159 -3.497 -24.527 1.00 84.44 76 GLU A CA 1
ATOM 575 C C . GLU A 1 76 ? 2.618 -2.067 -24.211 1.00 84.44 76 GLU A C 1
ATOM 577 O O . GLU A 1 76 ? 3.142 -1.789 -23.127 1.00 84.44 76 GLU A O 1
ATOM 582 N N . GLU A 1 77 ? 2.416 -1.144 -25.152 1.00 86.44 77 GLU A N 1
ATOM 583 C CA . GLU A 1 77 ? 2.623 0.280 -24.888 1.00 86.44 77 GLU A CA 1
ATOM 584 C C . GLU A 1 77 ? 1.595 0.805 -23.868 1.00 86.44 77 GLU A C 1
ATOM 586 O O . GLU A 1 77 ? 0.442 0.357 -23.865 1.00 86.44 77 GLU A O 1
ATOM 591 N N . PRO A 1 78 ? 1.973 1.764 -22.998 1.00 88.31 78 PRO A N 1
ATOM 592 C CA . PRO A 1 78 ? 1.062 2.312 -22.000 1.00 88.31 78 PRO A CA 1
ATOM 593 C C . PRO A 1 78 ? -0.131 2.985 -22.682 1.00 88.31 78 PRO A C 1
ATOM 595 O O . PRO A 1 78 ? 0.023 3.888 -23.507 1.00 88.31 78 PRO A O 1
ATOM 598 N N . ARG A 1 79 ? -1.344 2.574 -22.313 1.00 89.00 79 ARG A N 1
ATOM 599 C CA . ARG A 1 79 ? -2.574 3.135 -22.876 1.00 89.00 79 ARG A CA 1
ATOM 600 C C . ARG A 1 79 ? -2.911 4.446 -22.160 1.00 89.00 79 ARG A C 1
ATOM 602 O O . ARG A 1 79 ? -2.552 4.619 -20.996 1.00 89.00 79 ARG A O 1
ATOM 609 N N . PRO A 1 80 ? -3.691 5.354 -22.776 1.00 87.19 80 PRO A N 1
ATOM 610 C CA . PRO A 1 80 ? -4.115 6.592 -22.114 1.00 87.19 80 PRO A CA 1
ATOM 611 C C . PRO A 1 80 ? -4.819 6.370 -20.763 1.00 87.19 80 PRO A C 1
ATOM 613 O O . PRO A 1 80 ? -4.667 7.176 -19.849 1.00 87.19 80 PRO A O 1
ATOM 616 N N . ILE A 1 81 ? -5.539 5.250 -20.617 1.00 84.94 81 ILE A N 1
ATOM 617 C CA . ILE A 1 81 ? -6.190 4.845 -19.363 1.00 84.94 81 ILE A CA 1
ATOM 618 C C . ILE A 1 81 ? -5.190 4.569 -18.231 1.00 84.94 81 ILE A C 1
ATOM 620 O O . ILE A 1 81 ? -5.498 4.857 -17.081 1.00 84.94 81 ILE A O 1
ATOM 624 N N . ASP A 1 82 ? -3.977 4.099 -18.537 1.00 84.19 82 ASP A N 1
ATOM 625 C CA . ASP A 1 82 ? -2.958 3.756 -17.535 1.00 84.19 82 ASP A CA 1
ATOM 626 C C . ASP A 1 82 ? -2.314 5.007 -16.899 1.00 84.19 82 ASP A C 1
ATOM 628 O O . ASP A 1 82 ? -1.652 4.922 -15.865 1.00 84.19 82 ASP A O 1
ATOM 632 N N . VAL A 1 83 ? -2.518 6.187 -17.497 1.00 84.69 83 VAL A N 1
ATOM 633 C CA . VAL A 1 83 ? -2.035 7.480 -16.981 1.00 84.69 83 VAL A CA 1
ATOM 634 C C . VAL A 1 83 ? -3.058 8.138 -16.046 1.00 84.69 83 VAL A C 1
ATOM 636 O O . VAL A 1 83 ? -2.698 9.006 -15.237 1.00 84.69 83 VAL A O 1
ATOM 639 N N . MET A 1 84 ? -4.329 7.738 -16.150 1.00 83.94 84 MET A N 1
ATOM 640 C CA . MET A 1 84 ? -5.414 8.282 -15.340 1.00 83.94 84 MET A CA 1
ATOM 641 C C . MET A 1 84 ? -5.385 7.670 -13.938 1.00 83.94 84 MET A C 1
ATOM 643 O O . MET A 1 84 ? -5.298 6.457 -13.767 1.00 83.94 84 MET A O 1
ATOM 647 N N . VAL A 1 85 ? -5.457 8.528 -12.921 1.00 82.62 85 VAL A N 1
ATOM 648 C CA . VAL A 1 85 ? -5.531 8.093 -11.523 1.00 82.62 85 VAL A CA 1
ATOM 649 C C . VAL A 1 85 ? -6.982 7.749 -11.213 1.00 82.62 85 VAL A C 1
ATOM 651 O O . VAL A 1 85 ? -7.861 8.593 -11.379 1.00 82.62 85 VAL A O 1
ATOM 654 N N . MET A 1 86 ? -7.226 6.522 -10.762 1.00 77.44 86 MET A N 1
ATOM 655 C CA . MET A 1 86 ? -8.512 6.127 -10.194 1.00 77.44 86 MET A CA 1
ATOM 656 C C . MET A 1 86 ? -8.431 6.303 -8.681 1.00 77.44 86 MET A C 1
ATOM 658 O O . MET A 1 86 ? -7.589 5.685 -8.031 1.00 77.44 86 MET A O 1
ATOM 662 N N . GLU A 1 87 ? -9.275 7.169 -8.129 1.00 81.25 87 GLU A N 1
ATOM 663 C CA . GLU A 1 87 ? -9.424 7.281 -6.682 1.00 81.25 87 GLU A CA 1
ATOM 664 C C . GLU A 1 87 ? -10.171 6.043 -6.177 1.00 81.25 87 GLU A C 1
ATOM 666 O O . GLU A 1 87 ? -11.284 5.746 -6.613 1.00 81.25 87 GLU A O 1
ATOM 671 N N . SER A 1 88 ? -9.522 5.282 -5.302 1.00 80.62 88 SER A N 1
ATOM 672 C CA . SER A 1 88 ? -10.115 4.117 -4.657 1.00 80.62 88 SER A CA 1
ATOM 673 C C . SER A 1 88 ? -9.690 4.081 -3.203 1.00 80.62 88 SER A C 1
ATOM 675 O O . SER A 1 88 ? -8.491 4.161 -2.912 1.00 80.62 88 SER A O 1
ATOM 677 N N . ASP A 1 89 ? -10.655 3.885 -2.314 1.00 85.94 89 ASP A N 1
ATOM 678 C CA . ASP A 1 89 ? -10.361 3.631 -0.913 1.00 85.94 89 ASP A CA 1
ATOM 679 C C . ASP A 1 89 ? -9.590 2.322 -0.770 1.00 85.94 89 ASP A C 1
ATOM 681 O O . ASP A 1 89 ? -9.851 1.322 -1.451 1.00 85.94 89 ASP A O 1
ATOM 685 N N . TYR A 1 90 ? -8.605 2.336 0.121 1.00 88.69 90 TYR A N 1
ATOM 686 C CA . TYR A 1 90 ? -7.832 1.143 0.401 1.00 88.69 90 TYR A CA 1
ATOM 687 C C . TYR A 1 90 ? -8.725 0.096 1.069 1.00 88.69 90 TYR A C 1
ATOM 689 O O . TYR A 1 90 ? -9.435 0.386 2.031 1.00 88.69 90 TYR A O 1
ATOM 697 N N . THR A 1 91 ? -8.654 -1.133 0.567 1.00 92.12 91 THR A N 1
ATOM 698 C CA . THR A 1 91 ? -9.296 -2.290 1.189 1.00 92.12 91 THR A CA 1
ATOM 699 C C . THR A 1 91 ? -8.237 -3.151 1.847 1.00 92.12 91 THR A C 1
ATOM 701 O O . THR A 1 91 ? -7.183 -3.416 1.258 1.00 92.12 91 THR A O 1
ATOM 704 N N . PHE A 1 92 ? -8.508 -3.598 3.070 1.00 93.38 92 PHE A N 1
ATOM 705 C CA . PHE A 1 92 ? -7.567 -4.439 3.789 1.00 93.38 92 PHE A CA 1
ATOM 706 C C . PHE A 1 92 ? -7.349 -5.763 3.070 1.00 93.38 92 PHE A C 1
ATOM 708 O O . PHE A 1 92 ? -8.243 -6.357 2.462 1.00 93.38 92 PHE A O 1
ATOM 715 N N . ASN A 1 93 ? -6.125 -6.246 3.170 1.00 93.25 93 ASN A N 1
ATOM 716 C CA . ASN A 1 93 ? -5.676 -7.492 2.600 1.00 93.25 93 ASN A CA 1
ATOM 717 C C . ASN A 1 93 ? -5.067 -8.386 3.688 1.00 93.25 93 ASN A C 1
ATOM 719 O O . ASN A 1 93 ? -4.578 -7.896 4.706 1.00 93.25 93 ASN A O 1
ATOM 723 N N . PRO A 1 94 ? -5.056 -9.714 3.479 1.00 94.44 94 PRO A N 1
ATOM 724 C CA . PRO A 1 94 ? -4.302 -10.618 4.338 1.00 94.44 94 PRO A CA 1
ATOM 725 C C . PRO A 1 94 ? -2.831 -10.197 4.439 1.00 94.44 94 PRO A C 1
ATOM 727 O O . PRO A 1 94 ? -2.207 -9.910 3.414 1.00 94.44 94 PRO A O 1
ATOM 730 N N . GLY A 1 95 ? -2.292 -10.182 5.659 1.00 93.56 95 GLY A N 1
ATOM 731 C CA . GLY A 1 95 ? -0.935 -9.723 5.967 1.00 93.56 95 GLY A CA 1
ATOM 732 C C . GLY A 1 95 ? -0.812 -8.235 6.313 1.00 93.56 95 GLY A C 1
ATOM 733 O O . GLY A 1 95 ? 0.277 -7.805 6.685 1.00 93.56 95 GLY A O 1
ATOM 734 N N . ASP A 1 96 ? -1.889 -7.450 6.224 1.00 94.56 96 ASP A N 1
ATOM 735 C CA . ASP A 1 96 ? -1.865 -6.042 6.630 1.00 94.56 96 ASP A CA 1
ATOM 736 C C . ASP A 1 96 ? -1.779 -5.883 8.153 1.00 94.56 96 ASP A C 1
ATOM 738 O O . ASP A 1 96 ? -2.292 -6.707 8.916 1.00 94.56 96 ASP A O 1
ATOM 742 N N . ILE A 1 97 ? -1.157 -4.788 8.590 1.00 94.88 97 ILE A N 1
ATOM 743 C CA . ILE A 1 97 ? -1.077 -4.385 9.994 1.00 94.88 97 ILE A CA 1
ATOM 744 C C . ILE A 1 97 ? -2.076 -3.256 10.222 1.00 94.88 97 ILE A C 1
ATOM 746 O O . ILE A 1 97 ? -1.954 -2.167 9.655 1.00 94.88 97 ILE A O 1
ATOM 750 N N . VAL A 1 98 ? -3.048 -3.521 11.084 1.00 95.75 98 VAL A N 1
ATOM 751 C CA . VAL A 1 98 ? -4.166 -2.636 11.391 1.00 95.75 98 VAL A CA 1
ATOM 752 C C . VAL A 1 98 ? -4.072 -2.204 12.844 1.00 95.75 98 VAL A C 1
ATOM 754 O O . VAL A 1 98 ? -4.027 -3.037 13.747 1.00 95.75 98 VAL A O 1
ATOM 757 N N . ARG A 1 99 ? -4.071 -0.896 13.082 1.00 96.75 99 ARG A N 1
ATOM 758 C CA . ARG A 1 99 ? -4.219 -0.328 14.419 1.00 96.75 99 ARG A CA 1
ATOM 759 C C . ARG A 1 99 ? -5.690 -0.118 14.707 1.00 96.75 99 ARG A C 1
ATOM 761 O O . ARG A 1 99 ? -6.368 0.578 13.956 1.00 96.75 99 ARG A O 1
ATOM 768 N N . VAL A 1 100 ? -6.159 -0.684 15.809 1.00 96.44 100 VAL A N 1
ATOM 769 C CA . VAL A 1 100 ? -7.532 -0.511 16.279 1.00 96.44 100 VAL A CA 1
ATOM 770 C C . VAL A 1 100 ? -7.495 0.254 17.594 1.00 96.44 100 VAL A C 1
ATOM 772 O O . VAL A 1 100 ? -6.802 -0.140 18.534 1.00 96.44 100 VAL A O 1
ATOM 775 N N . ASN A 1 101 ? -8.233 1.360 17.646 1.00 96.25 101 ASN A N 1
ATOM 776 C CA . ASN A 1 101 ? -8.411 2.186 18.829 1.00 96.25 101 ASN A CA 1
ATOM 777 C C . ASN A 1 101 ? -9.894 2.206 19.214 1.00 96.25 101 ASN A C 1
ATOM 779 O O . ASN A 1 101 ? -10.717 2.726 18.465 1.00 96.25 101 ASN A O 1
ATOM 783 N N . ILE A 1 102 ? -10.229 1.635 20.370 1.00 94.94 102 ILE A N 1
ATOM 784 C CA . ILE A 1 102 ? -11.599 1.563 20.887 1.00 94.94 102 ILE A CA 1
ATOM 785 C C . ILE A 1 102 ? -11.642 2.257 22.244 1.00 94.94 102 ILE A C 1
ATOM 787 O O . ILE A 1 102 ? -10.919 1.883 23.165 1.00 94.94 102 ILE A O 1
ATOM 791 N N . PHE A 1 103 ? -12.501 3.258 22.398 1.00 94.00 103 PHE A N 1
ATOM 792 C CA . PHE A 1 103 ? -12.655 3.953 23.673 1.00 94.00 103 PHE A CA 1
ATOM 793 C C . PHE A 1 103 ? -13.419 3.087 24.691 1.00 94.00 103 PHE A C 1
ATOM 795 O O . PHE A 1 103 ? -14.454 2.517 24.357 1.00 94.00 103 PHE A O 1
ATOM 802 N N . GLU A 1 104 ? -12.906 2.992 25.922 1.00 91.88 104 GLU A N 1
ATOM 803 C CA . GLU A 1 104 ? -13.551 2.340 27.080 1.00 91.88 104 GLU A CA 1
ATOM 804 C C . GLU A 1 104 ? -13.777 0.824 26.984 1.00 91.88 104 GLU A C 1
ATOM 806 O O . GLU A 1 104 ? -14.596 0.275 27.714 1.00 91.88 104 GLU A O 1
ATOM 811 N N . LEU A 1 105 ? -13.029 0.110 26.135 1.00 89.12 105 LEU A N 1
ATOM 812 C CA . LEU A 1 105 ? -13.242 -1.332 25.936 1.00 89.12 105 LEU A CA 1
ATOM 813 C C . LEU A 1 105 ? -12.960 -2.186 27.186 1.00 89.12 105 LEU A C 1
ATOM 815 O O . LEU A 1 105 ? -13.742 -3.068 27.520 1.00 89.12 105 LEU A O 1
ATOM 819 N N . LEU A 1 106 ? -11.819 -1.958 27.849 1.00 88.38 106 LEU A N 1
ATOM 820 C CA . LEU A 1 106 ? -11.382 -2.749 29.014 1.00 88.38 106 LEU A CA 1
ATOM 821 C C . LEU A 1 106 ? -11.520 -1.995 30.341 1.00 88.38 106 LEU A C 1
ATOM 823 O O . LEU A 1 106 ? -11.635 -2.611 31.398 1.00 88.38 106 LEU A O 1
ATOM 827 N N . GLN A 1 107 ? -11.423 -0.666 30.295 1.00 88.62 107 GLN A N 1
ATOM 828 C CA . GLN A 1 107 ? -11.454 0.225 31.453 1.00 88.62 107 GLN A CA 1
ATOM 829 C C . GLN A 1 107 ? -12.182 1.512 31.065 1.00 88.62 107 GLN A C 1
ATOM 831 O O . GLN A 1 107 ? -11.857 2.117 30.043 1.00 88.62 107 GLN A O 1
ATOM 836 N N . GLU A 1 108 ? -13.127 1.944 31.898 1.00 87.25 108 GLU A N 1
ATOM 837 C CA . GLU A 1 108 ? -13.842 3.213 31.721 1.00 87.25 108 GLU A CA 1
ATOM 838 C C . GLU A 1 108 ? -12.861 4.403 31.725 1.00 87.25 108 GLU A C 1
ATOM 840 O O . GLU A 1 108 ? -11.890 4.433 32.487 1.00 87.25 108 GLU A O 1
ATOM 845 N N . GLY A 1 109 ? -13.086 5.387 30.854 1.00 89.19 109 GLY A N 1
ATOM 846 C CA . GLY A 1 109 ? -12.221 6.549 30.660 1.00 89.19 109 GLY A CA 1
ATOM 847 C C . GLY A 1 109 ? -10.855 6.299 29.998 1.00 89.19 109 GLY A C 1
ATOM 848 O O . GLY A 1 109 ? -10.029 7.218 29.991 1.00 89.19 109 GLY A O 1
ATOM 849 N N . GLN A 1 110 ? -10.559 5.105 29.461 1.00 91.94 110 GLN A N 1
ATOM 850 C CA . GLN A 1 110 ? -9.280 4.814 28.789 1.00 91.94 110 GLN A CA 1
ATOM 851 C C . GLN A 1 110 ? -9.458 4.261 27.364 1.00 91.94 110 GLN A C 1
ATOM 853 O O . GLN A 1 110 ? -10.283 3.373 27.147 1.00 91.94 110 GLN A O 1
ATOM 858 N N . PRO A 1 111 ? -8.663 4.732 26.381 1.00 92.50 111 PRO A N 1
ATOM 859 C CA . PRO A 1 111 ? -8.630 4.128 25.056 1.00 92.50 111 PRO A CA 1
ATOM 860 C C . PRO A 1 111 ? -7.883 2.791 25.085 1.00 92.50 111 PRO A C 1
ATOM 862 O O . PRO A 1 111 ? -6.786 2.676 25.633 1.00 92.50 111 PRO A O 1
ATOM 865 N N . PHE A 1 112 ? -8.465 1.784 24.450 1.00 93.88 112 PHE A N 1
ATOM 866 C CA . PHE A 1 112 ? -7.806 0.533 24.124 1.00 93.88 112 PHE A CA 1
ATOM 867 C C . PHE A 1 112 ? -7.177 0.654 22.736 1.00 93.88 112 PHE A C 1
ATOM 869 O O . PHE A 1 112 ? -7.892 0.735 21.742 1.00 93.88 112 PHE A O 1
ATOM 876 N N . LEU A 1 113 ? -5.846 0.663 22.675 1.00 95.06 113 LEU A N 1
ATOM 877 C CA . LEU A 1 113 ? -5.082 0.747 21.433 1.00 95.06 113 LEU A CA 1
ATOM 878 C C . LEU A 1 113 ? -4.229 -0.508 21.293 1.00 95.06 113 LEU A C 1
ATOM 880 O O . LEU A 1 113 ? -3.388 -0.781 22.152 1.00 95.06 113 LEU A O 1
ATOM 884 N N . ASN A 1 114 ? -4.431 -1.251 20.209 1.00 95.81 114 ASN A N 1
ATOM 885 C CA . ASN A 1 114 ? -3.599 -2.402 19.892 1.00 95.81 114 ASN A CA 1
ATOM 886 C C . ASN A 1 114 ? -3.443 -2.589 18.377 1.00 95.81 114 ASN A C 1
ATOM 888 O O . ASN A 1 114 ? -4.307 -2.191 17.592 1.00 95.81 114 ASN A O 1
ATOM 892 N N . ASP A 1 115 ? -2.333 -3.213 17.994 1.00 96.50 115 ASP A N 1
ATOM 893 C CA . ASP A 1 115 ? -1.983 -3.478 16.604 1.00 96.50 115 ASP A CA 1
ATOM 894 C C . ASP A 1 115 ? -2.260 -4.953 16.292 1.00 96.50 115 ASP A C 1
ATOM 896 O O . ASP A 1 115 ? -1.812 -5.860 16.999 1.00 96.50 115 ASP A O 1
ATOM 900 N N . TYR A 1 116 ? -3.013 -5.194 15.223 1.00 95.81 116 TYR A N 1
ATOM 901 C CA . TYR A 1 116 ? -3.441 -6.513 14.782 1.00 95.81 116 TYR A CA 1
ATOM 902 C C . TYR A 1 116 ? -2.918 -6.799 13.383 1.00 95.81 116 TYR A C 1
ATOM 904 O O . TYR A 1 116 ? -2.885 -5.924 12.523 1.00 95.81 116 TYR A O 1
ATOM 912 N N . ILE A 1 117 ? -2.541 -8.051 13.146 1.00 95.56 117 ILE A N 1
ATOM 913 C CA . ILE A 1 117 ? -2.165 -8.529 11.818 1.00 95.56 117 ILE A CA 1
ATOM 914 C C . ILE A 1 117 ? -3.371 -9.256 11.230 1.00 95.56 117 ILE A C 1
ATOM 916 O O . ILE A 1 117 ? -3.922 -10.160 11.865 1.00 95.56 117 ILE A O 1
ATOM 920 N N . VAL A 1 118 ? -3.775 -8.879 10.017 1.00 96.12 118 VAL A N 1
ATOM 921 C CA . VAL A 1 118 ? -4.823 -9.584 9.275 1.00 96.12 118 VAL A CA 1
ATOM 922 C C . VAL A 1 118 ? -4.299 -10.968 8.910 1.00 96.12 118 VAL A C 1
ATOM 924 O O . VAL A 1 118 ? -3.314 -11.109 8.186 1.00 96.12 118 VAL A O 1
ATOM 927 N N . THR A 1 119 ? -4.957 -12.007 9.418 1.00 95.75 119 THR A N 1
ATOM 928 C CA . THR A 1 119 ? -4.579 -13.402 9.146 1.00 95.75 119 THR A CA 1
ATOM 929 C C . THR A 1 119 ? -4.710 -13.748 7.660 1.00 95.75 119 THR A C 1
ATOM 931 O O . THR A 1 119 ? -5.407 -13.065 6.913 1.00 95.75 119 THR A O 1
ATOM 934 N N . GLU A 1 120 ? -4.113 -14.861 7.220 1.00 93.00 120 GLU A N 1
ATOM 935 C CA . GLU A 1 120 ? -4.257 -15.365 5.839 1.00 93.00 120 GLU A CA 1
ATOM 936 C C . GLU A 1 120 ? -5.723 -15.596 5.435 1.00 93.00 120 GLU A C 1
ATOM 938 O O . GLU A 1 120 ? -6.091 -15.429 4.276 1.00 93.00 120 GLU A O 1
ATOM 943 N N . THR A 1 121 ? -6.579 -15.916 6.412 1.00 95.00 121 THR A N 1
ATOM 944 C CA . THR A 1 121 ? -8.032 -16.051 6.220 1.00 95.00 121 THR A CA 1
ATOM 945 C C . THR A 1 121 ? -8.773 -14.718 6.092 1.00 95.00 121 THR A C 1
ATOM 947 O O . THR A 1 121 ? -9.984 -14.718 5.904 1.00 95.00 121 THR A O 1
ATOM 950 N N . GLY A 1 122 ? -8.071 -13.588 6.213 1.00 94.00 122 GLY A N 1
ATOM 951 C CA . GLY A 1 122 ? -8.641 -12.249 6.115 1.00 94.00 122 GLY A CA 1
ATOM 952 C C . GLY A 1 122 ? -9.296 -11.736 7.396 1.00 94.00 122 GLY A C 1
ATOM 953 O O . GLY A 1 122 ? -10.059 -10.778 7.344 1.00 94.00 122 GLY A O 1
ATOM 954 N N . LYS A 1 123 ? -9.029 -12.368 8.542 1.00 96.06 123 LYS A N 1
ATOM 955 C CA . LYS A 1 123 ? -9.691 -12.065 9.820 1.00 96.06 123 LYS A CA 1
ATOM 956 C C . LYS A 1 123 ? -8.732 -11.481 10.847 1.00 96.06 123 LYS A C 1
ATOM 958 O O . LYS A 1 123 ? -7.541 -11.805 10.822 1.00 96.06 123 LYS A O 1
ATOM 963 N N . ILE A 1 124 ? -9.268 -10.699 11.777 1.00 96.19 124 ILE A N 1
ATOM 964 C CA . ILE A 1 124 ? -8.574 -10.181 12.961 1.00 96.19 124 ILE A CA 1
ATOM 965 C C . ILE A 1 124 ? -9.276 -10.667 14.231 1.00 96.19 124 ILE A C 1
ATOM 967 O O . ILE A 1 124 ? -10.483 -10.889 14.231 1.00 96.19 124 ILE A O 1
ATOM 971 N N . SER A 1 125 ? -8.520 -10.865 15.311 1.00 95.00 125 SER A N 1
ATOM 972 C CA . SER A 1 125 ? -9.056 -11.314 16.601 1.00 95.00 125 SER A CA 1
ATOM 973 C C . SER A 1 125 ? -8.850 -10.224 17.641 1.00 95.00 125 SER A C 1
ATOM 975 O O . SER A 1 125 ? -7.729 -10.026 18.109 1.00 95.00 125 SER A O 1
ATOM 977 N N . ILE A 1 126 ? -9.927 -9.546 18.022 1.00 93.12 126 ILE A N 1
ATOM 978 C CA . ILE A 1 126 ? -9.910 -8.453 18.997 1.00 93.12 126 ILE A CA 1
ATOM 979 C C . ILE A 1 126 ? -10.556 -8.959 20.304 1.00 93.12 126 ILE A C 1
ATOM 981 O O . ILE A 1 126 ? -11.608 -9.598 20.248 1.00 93.12 126 ILE A O 1
ATOM 985 N N . PRO A 1 127 ? -9.963 -8.717 21.489 1.00 87.94 127 PRO A N 1
ATOM 986 C CA . PRO A 1 127 ? -10.603 -9.025 22.772 1.00 87.94 127 PRO A CA 1
ATOM 987 C C . PRO A 1 127 ? -11.984 -8.359 22.899 1.00 87.94 127 PRO A C 1
ATOM 989 O O . PRO A 1 127 ? -12.178 -7.275 22.362 1.00 87.94 127 PRO A O 1
ATOM 992 N N . GLU A 1 128 ? -12.933 -8.996 23.593 1.00 87.44 128 GLU A N 1
ATOM 993 C CA . GLU A 1 128 ? -14.349 -8.578 23.746 1.00 87.44 128 GLU A CA 1
ATOM 994 C C . GLU A 1 128 ? -15.197 -8.553 22.454 1.00 87.44 128 GLU A C 1
ATOM 996 O O . GLU A 1 128 ? -16.388 -8.847 22.501 1.00 87.44 128 GLU A O 1
ATOM 1001 N N . V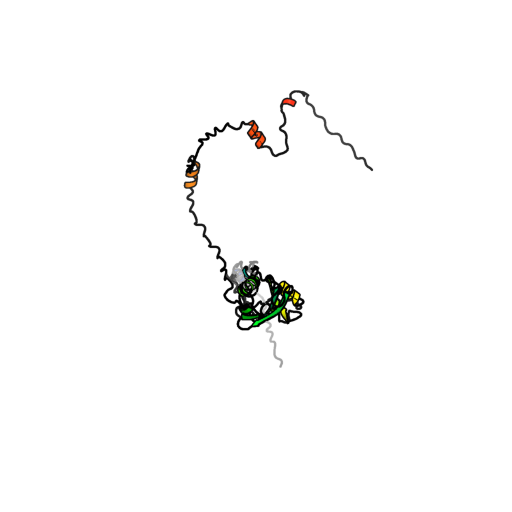AL A 1 129 ? -14.599 -8.277 21.290 1.00 89.44 129 VAL A N 1
ATOM 1002 C CA . VAL A 1 129 ? -15.273 -8.284 19.976 1.00 89.44 129 VAL A CA 1
ATOM 1003 C C . VAL A 1 129 ? -15.284 -9.688 19.356 1.00 89.44 129 VAL A C 1
ATOM 1005 O O . VAL A 1 129 ? -16.244 -10.091 18.706 1.00 89.44 129 VAL A O 1
ATOM 1008 N N . GLY A 1 130 ? -14.213 -10.459 19.560 1.00 92.06 130 GLY A N 1
ATOM 1009 C CA . GLY A 1 130 ? -14.010 -11.762 18.936 1.00 92.06 130 GLY A CA 1
ATOM 1010 C C . GLY A 1 130 ? -13.329 -11.671 17.568 1.00 92.06 130 GLY A C 1
ATOM 1011 O O . GLY A 1 130 ? -12.453 -10.836 17.339 1.00 92.06 130 GLY A O 1
ATOM 1012 N N . VAL A 1 131 ? -13.684 -12.596 16.675 1.00 94.50 131 VAL A N 1
ATOM 1013 C CA . VAL A 1 131 ? -13.094 -12.696 15.335 1.00 94.50 131 VAL A CA 1
ATOM 1014 C C . VAL A 1 131 ? -13.936 -11.897 14.344 1.00 94.50 131 VAL A C 1
ATOM 1016 O O . VAL A 1 131 ? -15.110 -12.209 14.163 1.00 94.50 131 VAL A O 1
ATOM 1019 N N . VAL A 1 132 ? -13.316 -10.927 13.675 1.00 95.06 132 VAL A N 1
ATOM 1020 C CA . VAL A 1 132 ? -13.950 -10.014 12.708 1.00 95.06 132 VAL A CA 1
ATOM 1021 C C . VAL A 1 132 ? -13.316 -10.208 11.333 1.00 95.06 132 VAL A C 1
ATOM 1023 O O . VAL A 1 132 ? -12.111 -10.470 11.235 1.00 95.06 132 VAL A O 1
ATOM 1026 N N . GLU A 1 133 ? -14.111 -10.126 10.269 1.00 95.75 133 GLU A N 1
ATOM 1027 C CA . GLU A 1 133 ? -13.599 -10.142 8.899 1.00 95.75 133 GLU A CA 1
ATOM 1028 C C . GLU A 1 133 ? -13.058 -8.751 8.559 1.00 95.75 133 GLU A C 1
ATOM 1030 O O . GLU A 1 133 ? -13.743 -7.760 8.735 1.00 95.75 133 GLU A O 1
ATOM 1035 N N . ALA A 1 134 ? -11.796 -8.659 8.146 1.00 95.44 134 ALA A N 1
ATOM 1036 C CA . ALA A 1 134 ? -11.168 -7.386 7.789 1.00 95.44 134 ALA A CA 1
ATOM 1037 C C . ALA A 1 134 ? -10.872 -7.313 6.290 1.00 95.44 134 ALA A C 1
ATOM 1039 O O . ALA A 1 134 ? -10.974 -6.250 5.686 1.00 95.44 134 ALA A O 1
ATOM 1040 N N . ALA A 1 135 ? -10.500 -8.437 5.672 1.00 94.06 135 ALA A N 1
ATOM 1041 C CA . ALA A 1 135 ? -10.121 -8.457 4.269 1.00 94.06 135 ALA A CA 1
ATOM 1042 C C . ALA A 1 135 ? -11.276 -8.021 3.358 1.00 94.06 135 ALA A C 1
ATOM 1044 O O . ALA A 1 135 ? -12.393 -8.512 3.463 1.00 94.06 135 ALA A O 1
ATOM 1045 N N . GLY A 1 136 ? -10.976 -7.128 2.417 1.00 92.69 136 GLY A N 1
ATOM 1046 C CA . GLY A 1 136 ? -11.953 -6.578 1.481 1.00 92.69 136 GLY A CA 1
ATOM 1047 C C . GLY A 1 136 ? -12.775 -5.409 2.025 1.00 92.69 136 GLY A C 1
ATOM 1048 O O . GLY A 1 136 ? -13.464 -4.776 1.230 1.00 92.69 136 GLY A O 1
ATOM 1049 N N . LEU A 1 137 ? -12.670 -5.086 3.317 1.00 95.06 137 LEU A N 1
ATOM 1050 C CA . LEU A 1 137 ? -13.315 -3.916 3.906 1.00 95.06 137 LEU A CA 1
ATOM 1051 C C . LEU A 1 137 ? -12.406 -2.693 3.841 1.00 95.06 137 LEU A C 1
ATOM 1053 O O . LEU A 1 137 ? -11.178 -2.808 3.902 1.00 95.06 137 LEU A O 1
ATOM 1057 N N . THR A 1 138 ? -13.018 -1.520 3.734 1.00 95.19 138 THR A N 1
ATOM 1058 C CA . THR A 1 138 ? -12.336 -0.241 3.956 1.00 95.19 138 THR A CA 1
ATOM 1059 C C . THR A 1 138 ? -12.191 0.046 5.452 1.00 95.19 138 THR A C 1
ATOM 1061 O O . THR A 1 138 ? -12.823 -0.603 6.288 1.00 95.19 138 THR A O 1
ATOM 1064 N N . GLU A 1 139 ? -11.374 1.042 5.805 1.00 94.38 139 GLU A N 1
ATOM 1065 C CA . GLU A 1 139 ? -11.202 1.494 7.195 1.00 94.38 139 GLU A CA 1
ATOM 1066 C C . GLU A 1 139 ? -12.550 1.816 7.854 1.00 94.38 139 GLU A C 1
ATOM 1068 O O . GLU A 1 139 ? -12.871 1.254 8.899 1.00 94.38 139 GLU A O 1
ATOM 1073 N N . SER A 1 140 ? -13.388 2.616 7.188 1.00 95.56 140 SER A N 1
ATOM 1074 C CA . SER A 1 140 ? -14.714 2.990 7.694 1.00 95.56 140 SER A CA 1
ATOM 1075 C C . SER A 1 140 ? -15.669 1.801 7.808 1.00 95.56 140 SER A C 1
ATOM 1077 O O . SER A 1 140 ? -16.426 1.707 8.769 1.00 95.56 140 SER A O 1
ATOM 1079 N N . GLN A 1 141 ? -15.625 0.860 6.860 1.00 96.12 141 GLN A N 1
ATOM 1080 C CA . GLN A 1 141 ? -16.473 -0.335 6.915 1.00 96.12 141 GLN A CA 1
ATOM 1081 C C . GLN A 1 141 ? -16.091 -1.245 8.086 1.00 96.12 141 GLN A C 1
ATOM 1083 O O . GLN A 1 141 ? -16.969 -1.759 8.775 1.00 96.12 141 GLN A O 1
ATOM 1088 N N . LEU A 1 142 ? -14.791 -1.412 8.342 1.00 96.25 142 LEU A N 1
ATOM 1089 C CA . LEU A 1 142 ? -14.312 -2.194 9.477 1.00 96.25 142 LEU A CA 1
ATOM 1090 C C . LEU A 1 142 ? -14.625 -1.500 10.815 1.00 96.25 142 LEU A C 1
ATOM 1092 O O . LEU A 1 142 ? -14.988 -2.168 11.783 1.00 96.25 142 LEU A O 1
ATOM 1096 N N . GLU A 1 143 ? -14.538 -0.167 10.878 1.00 95.50 143 GLU A N 1
ATOM 1097 C CA . GLU A 1 143 ? -14.997 0.612 12.037 1.00 95.50 143 GLU A CA 1
ATOM 1098 C C . GLU A 1 143 ? -16.478 0.372 12.332 1.00 95.50 143 GLU A C 1
ATOM 1100 O O . GLU A 1 143 ? -16.846 0.129 13.484 1.00 95.50 143 GLU A O 1
ATOM 1105 N N . ASP A 1 144 ? -17.319 0.425 11.299 1.00 95.12 144 ASP A N 1
ATOM 1106 C CA . ASP A 1 144 ? -18.758 0.203 11.410 1.00 95.12 144 ASP A CA 1
ATOM 1107 C C . ASP A 1 144 ? -19.077 -1.223 11.876 1.00 95.12 144 ASP A C 1
ATOM 1109 O O . ASP A 1 144 ? -19.912 -1.401 12.768 1.00 95.12 144 ASP A O 1
ATOM 1113 N N . GLU A 1 145 ? -18.378 -2.231 11.348 1.00 94.50 145 GLU A N 1
ATOM 1114 C CA . GLU A 1 145 ? -18.556 -3.630 11.745 1.00 94.50 145 GLU A CA 1
ATOM 1115 C C . GLU A 1 145 ? -18.184 -3.855 13.217 1.00 94.50 145 GLU A C 1
ATOM 1117 O O . GLU A 1 145 ? -18.966 -4.424 13.983 1.00 94.50 145 GLU A O 1
ATOM 1122 N N . ILE A 1 146 ? -17.036 -3.333 13.661 1.00 93.94 146 ILE A N 1
ATOM 1123 C CA . ILE A 1 146 ? -16.618 -3.426 15.068 1.00 93.94 146 ILE A CA 1
ATOM 1124 C C . ILE A 1 146 ? -17.614 -2.683 15.971 1.00 93.94 146 ILE A C 1
ATOM 1126 O O . ILE A 1 146 ? -17.983 -3.185 17.037 1.00 93.94 146 ILE A O 1
ATOM 1130 N N . ARG A 1 147 ? -18.098 -1.509 15.545 1.00 93.75 147 ARG A N 1
ATOM 1131 C CA . ARG A 1 147 ? -19.099 -0.731 16.288 1.00 93.75 147 ARG A CA 1
ATOM 1132 C C . ARG A 1 147 ? -20.412 -1.501 16.438 1.00 93.75 147 ARG A C 1
ATOM 1134 O O . ARG A 1 147 ? -21.001 -1.488 17.519 1.00 93.75 147 ARG A O 1
ATOM 1141 N N . GLN A 1 148 ? -20.846 -2.189 15.383 1.00 92.44 148 GLN A N 1
ATOM 1142 C CA . GLN A 1 148 ? -22.067 -2.992 15.379 1.00 92.44 148 GLN A CA 1
ATOM 1143 C C . GLN A 1 148 ? -21.958 -4.231 16.276 1.00 92.44 148 GLN A C 1
ATOM 1145 O O . GLN A 1 148 ? -22.945 -4.608 16.897 1.00 92.44 148 GLN A O 1
ATOM 1150 N N . ILE A 1 149 ? -20.782 -4.855 16.373 1.00 91.19 149 ILE A N 1
ATOM 1151 C CA . ILE A 1 149 ? -20.569 -6.013 17.255 1.00 91.19 149 ILE A CA 1
ATOM 1152 C C . ILE A 1 149 ? -20.557 -5.586 18.731 1.00 91.19 149 ILE A C 1
ATOM 1154 O O . ILE A 1 149 ? -21.119 -6.271 19.587 1.00 91.19 149 ILE A O 1
ATOM 1158 N N . LEU A 1 150 ? -19.938 -4.442 19.037 1.00 90.44 150 LEU A N 1
ATOM 1159 C CA . LEU A 1 150 ? -19.841 -3.918 20.403 1.00 90.44 150 LEU A CA 1
ATOM 1160 C C . LEU A 1 150 ? -21.167 -3.348 20.928 1.00 90.44 150 LEU A C 1
ATOM 1162 O O . LEU A 1 150 ? -21.439 -3.432 22.131 1.00 90.44 150 LEU A O 1
ATOM 1166 N N . SER A 1 151 ? -21.988 -2.769 20.047 1.00 88.31 151 SER A N 1
ATOM 1167 C CA . SER A 1 151 ? -23.274 -2.171 20.411 1.00 88.31 151 SER A CA 1
ATOM 1168 C C . SER A 1 151 ? -24.433 -3.172 20.302 1.00 88.31 151 SER A C 1
ATOM 1170 O O . SER A 1 151 ? -24.543 -3.873 19.300 1.00 88.31 151 SER A O 1
ATOM 1172 N N . PRO A 1 152 ? -25.365 -3.245 21.274 1.00 81.56 152 PRO A N 1
ATOM 1173 C CA . PRO A 1 152 ? -25.389 -2.582 22.584 1.00 81.56 152 PRO A CA 1
ATOM 1174 C C . PRO A 1 152 ? -24.841 -3.464 23.724 1.00 81.56 152 PRO A C 1
ATOM 1176 O O . PRO A 1 152 ? -24.959 -3.098 24.893 1.00 81.56 152 PRO A O 1
ATOM 1179 N N . SER A 1 153 ? -24.335 -4.659 23.409 1.00 80.25 153 SER A N 1
ATOM 1180 C CA . SER A 1 153 ? -24.050 -5.707 24.398 1.00 80.25 153 SER A CA 1
ATOM 1181 C C . SER A 1 153 ? -22.875 -5.374 25.319 1.00 80.25 153 SER A C 1
ATOM 1183 O O . SER A 1 153 ? -22.910 -5.746 26.489 1.00 80.25 153 SER A O 1
ATOM 1185 N N . VAL A 1 154 ? -21.850 -4.690 24.797 1.00 83.56 154 VAL A N 1
ATOM 1186 C CA . VAL A 1 154 ? -20.617 -4.357 25.531 1.00 83.56 154 VAL A CA 1
ATOM 1187 C C . VAL A 1 154 ? -20.583 -2.867 25.862 1.00 83.56 154 VAL A C 1
ATOM 1189 O O . VAL A 1 154 ? -20.394 -2.491 27.015 1.00 83.56 154 VAL A O 1
ATOM 1192 N N . LEU A 1 155 ? -20.823 -2.012 24.863 1.00 86.25 155 LEU A N 1
ATOM 1193 C CA . LEU A 1 155 ? -20.788 -0.554 24.991 1.00 86.25 155 LEU A CA 1
ATOM 1194 C C . LEU A 1 155 ? -22.054 0.057 24.381 1.00 86.25 155 LEU A C 1
ATOM 1196 O O . LEU A 1 155 ? -22.530 -0.390 23.339 1.00 86.25 155 LEU A O 1
ATOM 1200 N N . LYS A 1 156 ? -22.599 1.110 25.007 1.00 85.06 156 LYS A N 1
ATOM 1201 C CA . LYS A 1 156 ? -23.770 1.824 24.462 1.00 85.06 156 LYS A CA 1
ATOM 1202 C C . LYS A 1 156 ? -23.413 2.581 23.182 1.00 85.06 156 LYS A C 1
ATOM 1204 O O . LYS A 1 156 ? -24.081 2.412 22.167 1.00 85.06 156 LYS A O 1
ATOM 1209 N N . GLU A 1 157 ? -22.343 3.369 23.240 1.00 87.31 157 GLU A N 1
ATOM 1210 C CA . GLU A 1 157 ? -21.860 4.217 22.145 1.00 87.31 157 GLU A CA 1
ATOM 1211 C C . GLU A 1 157 ? -20.343 4.022 21.970 1.00 87.31 157 GLU A C 1
ATOM 1213 O O . GLU A 1 157 ? -19.550 4.831 22.453 1.00 87.31 157 GLU A O 1
ATOM 1218 N N . PRO A 1 158 ? -19.908 2.917 21.332 1.00 90.62 158 PRO A N 1
ATOM 1219 C CA . PRO A 1 158 ? -18.490 2.662 21.121 1.00 90.62 158 PRO A CA 1
ATOM 1220 C C . PRO A 1 158 ? -17.890 3.645 20.105 1.00 90.62 158 PRO A C 1
ATOM 1222 O O . PRO A 1 158 ? -18.351 3.743 18.964 1.00 90.62 158 PRO A O 1
ATOM 1225 N N . SER A 1 159 ? -16.820 4.336 20.506 1.00 93.31 159 SER A N 1
ATOM 1226 C CA . SER A 1 159 ? -15.972 5.118 19.600 1.00 93.31 159 SER A CA 1
ATOM 1227 C C . SER A 1 159 ? -14.819 4.241 19.122 1.00 93.31 159 SER A C 1
ATOM 1229 O O . SER A 1 159 ? -13.980 3.829 19.926 1.00 93.31 159 SER A O 1
ATOM 1231 N N . VAL A 1 160 ? -14.819 3.924 17.828 1.00 95.25 160 VAL A N 1
ATOM 1232 C CA . VAL A 1 160 ? -13.855 3.030 17.178 1.00 95.25 160 VAL A CA 1
ATOM 1233 C C . VAL A 1 160 ? -13.165 3.801 16.065 1.00 95.25 160 VAL A C 1
ATOM 1235 O O . VAL A 1 160 ? -13.847 4.434 15.262 1.00 95.25 160 VAL A O 1
ATOM 1238 N N . VAL A 1 161 ? -11.837 3.729 16.033 1.00 96.62 161 VAL A N 1
ATOM 1239 C CA . VAL A 1 161 ? -10.996 4.240 14.950 1.00 96.62 161 VAL A CA 1
ATOM 1240 C C . VAL A 1 161 ? -10.077 3.122 14.487 1.00 96.62 161 VAL A C 1
ATOM 1242 O O . VAL A 1 161 ? -9.412 2.475 15.303 1.00 96.62 161 VAL A O 1
ATOM 1245 N N . VAL A 1 162 ? -10.029 2.909 13.180 1.00 96.12 162 VAL A N 1
ATOM 1246 C CA . VAL A 1 162 ? -9.176 1.917 12.534 1.00 96.12 162 VAL A CA 1
ATOM 1247 C C . VAL A 1 162 ? -8.193 2.646 11.626 1.00 96.12 162 VAL A C 1
ATOM 1249 O O . VAL A 1 162 ? -8.539 3.601 10.941 1.00 96.12 162 VAL A O 1
ATOM 1252 N N . THR A 1 163 ? -6.930 2.226 11.626 1.00 95.00 163 THR A N 1
ATOM 1253 C CA . THR A 1 163 ? -5.906 2.831 10.765 1.00 95.00 163 THR A CA 1
ATOM 1254 C C . THR A 1 163 ? -4.972 1.768 10.213 1.00 95.00 163 THR A C 1
ATOM 1256 O O . THR A 1 163 ? -4.441 0.948 10.967 1.00 95.00 163 THR A O 1
ATOM 1259 N N . LEU A 1 164 ? -4.719 1.799 8.906 1.00 93.00 164 LEU A N 1
ATOM 1260 C CA . LEU A 1 164 ? -3.672 0.992 8.290 1.00 93.00 164 LEU A CA 1
ATOM 1261 C C . LEU A 1 164 ? -2.281 1.505 8.703 1.00 93.00 164 LEU A C 1
ATOM 1263 O O . LEU A 1 164 ? -1.910 2.635 8.394 1.00 93.00 164 LEU A O 1
ATOM 1267 N N . LEU A 1 165 ? -1.480 0.662 9.362 1.00 91.81 165 LEU A N 1
ATOM 1268 C CA . LEU A 1 165 ? -0.078 0.975 9.671 1.00 91.81 165 LEU A CA 1
ATOM 1269 C C . LEU A 1 165 ? 0.877 0.532 8.568 1.00 91.81 165 LEU A C 1
ATOM 1271 O O . LEU A 1 165 ? 1.873 1.201 8.307 1.00 91.81 165 LEU A O 1
ATOM 1275 N N . GLY A 1 166 ? 0.594 -0.607 7.943 1.00 88.81 166 GLY A N 1
ATOM 1276 C CA . GLY A 1 166 ? 1.454 -1.183 6.923 1.00 88.81 166 GLY A CA 1
ATOM 1277 C C . GLY A 1 166 ? 0.729 -2.256 6.132 1.00 88.81 166 GLY A C 1
ATOM 1278 O O . GLY A 1 166 ? -0.160 -2.932 6.648 1.00 88.81 166 GLY A O 1
ATOM 1279 N N . SER A 1 167 ? 1.117 -2.407 4.871 1.00 89.44 167 SER A N 1
ATOM 1280 C CA . SER A 1 167 ? 0.587 -3.444 3.995 1.00 89.44 167 SER A CA 1
ATOM 1281 C C . SER A 1 167 ? 1.707 -4.091 3.201 1.00 89.44 167 SER A C 1
ATOM 1283 O O . SER A 1 167 ? 2.468 -3.417 2.508 1.00 89.44 167 SER A O 1
ATOM 1285 N N . GLU A 1 168 ? 1.745 -5.420 3.226 1.00 84.06 168 GLU A N 1
ATOM 1286 C CA . GLU A 1 168 ? 2.648 -6.200 2.379 1.00 84.06 168 GLU A CA 1
ATOM 1287 C C . GLU A 1 168 ? 2.294 -6.062 0.891 1.00 84.06 168 GLU A C 1
ATOM 1289 O O . GLU A 1 168 ? 3.171 -6.064 0.020 1.00 84.06 168 GLU A O 1
ATOM 1294 N N . LYS A 1 169 ? 1.009 -5.895 0.563 1.00 84.31 169 LYS A N 1
ATOM 1295 C CA . LYS A 1 169 ? 0.568 -5.774 -0.834 1.00 84.31 169 LYS A CA 1
ATOM 1296 C C . LYS A 1 169 ? 0.808 -4.390 -1.420 1.00 84.31 169 LYS A C 1
ATOM 1298 O O . LYS A 1 169 ? 0.870 -4.248 -2.638 1.00 84.31 169 LYS A O 1
ATOM 1303 N N . ARG A 1 170 ? 1.006 -3.378 -0.578 1.00 86.94 170 ARG A N 1
ATOM 1304 C CA . ARG A 1 170 ? 1.246 -1.995 -0.990 1.00 86.94 170 ARG A CA 1
ATOM 1305 C C . ARG A 1 170 ? 2.732 -1.716 -1.213 1.00 86.94 170 ARG A C 1
ATOM 1307 O O . ARG A 1 170 ? 3.298 -0.752 -0.704 1.00 86.94 170 ARG A O 1
ATOM 1314 N N . THR A 1 171 ? 3.377 -2.585 -1.982 1.00 91.12 171 THR A N 1
ATOM 1315 C CA . THR A 1 171 ? 4.808 -2.499 -2.273 1.00 91.12 171 THR A CA 1
ATOM 1316 C C . THR A 1 171 ? 5.070 -2.664 -3.762 1.00 91.12 171 THR A C 1
ATOM 1318 O O . THR A 1 171 ? 4.340 -3.355 -4.467 1.00 91.12 171 THR A O 1
ATOM 1321 N N . PHE A 1 172 ? 6.136 -2.037 -4.245 1.00 93.25 172 PHE A N 1
ATOM 1322 C CA . PHE A 1 172 ? 6.659 -2.239 -5.590 1.00 93.25 172 PHE A CA 1
ATOM 1323 C C . PHE A 1 172 ? 8.125 -2.650 -5.503 1.00 93.25 172 PHE A C 1
ATOM 1325 O O . PHE A 1 172 ? 8.836 -2.306 -4.558 1.00 93.25 172 PHE A O 1
ATOM 1332 N N . SER A 1 173 ? 8.583 -3.416 -6.486 1.00 93.69 173 SER A N 1
ATOM 1333 C CA . SER A 1 173 ? 9.982 -3.827 -6.584 1.00 93.69 173 SER A CA 1
ATOM 1334 C C . SER A 1 173 ? 10.586 -3.214 -7.831 1.00 93.69 173 SER A C 1
ATOM 1336 O O . SER A 1 173 ? 10.050 -3.387 -8.923 1.00 93.69 173 SER A O 1
ATOM 1338 N N . ILE A 1 174 ? 11.704 -2.513 -7.669 1.00 93.69 174 ILE A N 1
ATOM 1339 C CA . ILE A 1 174 ? 12.488 -2.000 -8.791 1.00 93.69 174 ILE A CA 1
ATOM 1340 C C . ILE A 1 174 ? 13.803 -2.759 -8.842 1.00 93.69 174 ILE A C 1
ATOM 1342 O O . ILE A 1 174 ? 14.492 -2.912 -7.834 1.00 93.69 174 ILE A O 1
ATOM 1346 N N . TRP A 1 175 ? 14.161 -3.214 -10.035 1.00 90.38 175 TRP A N 1
ATOM 1347 C CA . TRP A 1 175 ? 15.388 -3.945 -10.301 1.00 90.38 175 TRP A CA 1
ATOM 1348 C C . TRP A 1 175 ? 15.909 -3.614 -11.703 1.00 90.38 175 TRP A C 1
ATOM 1350 O O . TRP A 1 175 ? 15.163 -3.139 -12.556 1.00 90.38 175 TRP A O 1
ATOM 1360 N N . GLY A 1 176 ? 17.207 -3.830 -11.921 1.00 88.12 176 GLY A N 1
ATOM 1361 C CA . GLY A 1 176 ? 17.897 -3.525 -13.178 1.00 88.12 176 GLY A CA 1
ATOM 1362 C C . GLY A 1 176 ? 19.148 -2.669 -12.976 1.00 88.12 176 GLY A C 1
ATOM 1363 O O . GLY A 1 176 ? 19.325 -2.035 -11.937 1.00 88.12 176 GLY A O 1
ATOM 1364 N N . ASP A 1 177 ? 20.027 -2.651 -13.977 1.00 84.44 177 ASP A N 1
ATOM 1365 C CA . ASP A 1 177 ? 21.288 -1.891 -13.918 1.00 84.44 177 ASP A CA 1
ATOM 1366 C C . ASP A 1 177 ? 21.068 -0.369 -14.036 1.00 84.44 177 ASP A C 1
ATOM 1368 O O . ASP A 1 177 ? 21.819 0.438 -13.488 1.00 84.44 177 ASP A O 1
ATOM 1372 N N . GLY A 1 178 ? 19.959 0.033 -14.667 1.00 86.31 178 GLY A N 1
ATOM 1373 C CA . GLY A 1 178 ? 19.598 1.436 -14.860 1.00 86.31 178 GLY A CA 1
ATOM 1374 C C . GLY A 1 178 ? 19.268 2.201 -13.574 1.00 86.31 178 GLY A C 1
ATOM 1375 O O . GLY A 1 178 ? 19.282 3.429 -13.599 1.00 86.31 178 GLY A O 1
ATOM 1376 N N . VAL A 1 179 ? 19.006 1.530 -12.448 1.00 91.25 179 VAL A N 1
ATOM 1377 C CA . VAL A 1 179 ? 18.591 2.175 -11.188 1.00 91.25 179 VAL A CA 1
ATOM 1378 C C . VAL A 1 179 ? 19.718 2.232 -10.162 1.00 91.25 179 VAL A C 1
ATOM 1380 O O . VAL A 1 179 ? 20.650 1.423 -10.172 1.00 91.25 179 VAL A O 1
ATOM 1383 N N . ALA A 1 180 ? 19.673 3.226 -9.275 1.00 91.31 180 ALA A N 1
ATOM 1384 C CA . ALA A 1 180 ? 20.685 3.402 -8.234 1.00 91.31 180 ALA A CA 1
ATOM 1385 C C . ALA A 1 180 ? 20.602 2.359 -7.123 1.00 91.31 180 ALA A C 1
ATOM 1387 O O . ALA A 1 180 ? 21.632 1.810 -6.725 1.00 91.31 180 ALA A O 1
ATOM 1388 N N . ARG A 1 181 ? 19.395 2.081 -6.630 1.00 92.81 181 ARG A N 1
ATOM 1389 C CA . ARG A 1 181 ? 19.177 1.128 -5.540 1.00 92.81 181 ARG A CA 1
ATOM 1390 C C . ARG A 1 181 ? 18.043 0.168 -5.898 1.00 92.81 181 ARG A C 1
ATOM 1392 O O . ARG A 1 181 ? 16.882 0.513 -5.696 1.00 92.81 181 ARG A O 1
ATOM 1399 N N . PRO A 1 182 ? 18.351 -1.022 -6.439 1.00 93.19 182 PRO A N 1
ATOM 1400 C CA . PRO A 1 182 ? 17.336 -2.046 -6.621 1.00 93.19 182 PRO A CA 1
ATOM 1401 C C . PRO A 1 182 ? 16.896 -2.567 -5.245 1.00 93.19 182 PRO A C 1
ATOM 1403 O O . PRO A 1 182 ? 17.716 -3.055 -4.467 1.00 93.19 182 PRO A O 1
ATOM 1406 N N . SER A 1 183 ? 15.615 -2.411 -4.924 1.00 94.50 183 SER A N 1
ATOM 1407 C CA . SER A 1 183 ? 15.011 -2.837 -3.658 1.00 94.50 183 SER A CA 1
ATOM 1408 C C . SER A 1 183 ? 13.490 -2.936 -3.802 1.00 94.50 183 SER A C 1
ATOM 1410 O O . SER A 1 183 ? 12.902 -2.455 -4.777 1.00 94.50 183 SER A O 1
ATOM 1412 N N . ARG A 1 184 ? 12.853 -3.548 -2.802 1.00 93.81 184 ARG A N 1
ATOM 1413 C CA . ARG A 1 184 ? 11.417 -3.413 -2.547 1.00 93.81 184 ARG A CA 1
ATOM 1414 C C . ARG A 1 184 ? 11.172 -2.109 -1.786 1.00 93.81 184 ARG A C 1
ATOM 1416 O O . ARG A 1 184 ? 11.931 -1.780 -0.872 1.00 93.81 184 ARG A O 1
ATOM 1423 N N . TYR A 1 185 ? 10.138 -1.385 -2.187 1.00 93.94 185 TYR A N 1
ATOM 1424 C CA . TYR A 1 185 ? 9.720 -0.101 -1.634 1.00 93.94 185 TYR A CA 1
ATOM 1425 C C . TYR A 1 185 ? 8.216 -0.117 -1.365 1.00 93.94 185 TYR A C 1
ATOM 1427 O O . TYR A 1 185 ? 7.470 -0.851 -2.014 1.00 93.94 185 TYR A O 1
ATOM 1435 N N . GLU A 1 186 ? 7.768 0.701 -0.421 1.00 91.94 186 GLU A N 1
ATOM 1436 C CA . GLU A 1 186 ? 6.352 0.870 -0.092 1.00 91.94 186 GLU A CA 1
ATOM 1437 C C . GLU A 1 186 ? 5.706 1.948 -0.969 1.00 91.94 186 GLU A C 1
ATOM 1439 O O . GLU A 1 186 ? 6.355 2.914 -1.373 1.00 91.94 186 GLU A O 1
ATOM 1444 N N . ILE A 1 187 ? 4.417 1.784 -1.266 1.00 91.25 187 ILE A N 1
ATOM 1445 C CA . ILE A 1 187 ? 3.613 2.745 -2.025 1.00 91.25 187 ILE A CA 1
ATOM 1446 C C . ILE A 1 187 ? 2.837 3.612 -1.021 1.00 91.25 187 ILE A C 1
ATOM 1448 O O . ILE A 1 187 ? 1.851 3.146 -0.466 1.00 91.25 187 ILE A O 1
ATOM 1452 N N . PRO A 1 188 ? 3.193 4.882 -0.774 1.00 87.12 188 PRO A N 1
ATOM 1453 C CA . PRO A 1 188 ? 2.578 5.661 0.307 1.00 87.12 188 PRO A CA 1
ATOM 1454 C C . PRO A 1 188 ? 1.151 6.147 0.011 1.00 87.12 188 PRO A C 1
ATOM 1456 O O . PRO A 1 188 ? 0.393 6.432 0.932 1.00 87.12 188 PRO A O 1
ATOM 1459 N N . ARG A 1 189 ? 0.748 6.239 -1.265 1.00 86.19 189 ARG A N 1
ATOM 1460 C CA . ARG A 1 189 ? -0.535 6.819 -1.734 1.00 86.19 189 ARG A CA 1
ATOM 1461 C C . ARG A 1 189 ? -1.006 6.163 -3.036 1.00 86.19 189 ARG A C 1
ATOM 1463 O O . ARG A 1 189 ? -0.198 5.525 -3.701 1.00 86.19 189 ARG A O 1
ATOM 1470 N N . TYR A 1 190 ? -2.295 6.251 -3.358 1.00 83.38 190 TYR A N 1
ATOM 1471 C CA . TYR A 1 190 ? -2.876 5.586 -4.535 1.00 83.38 190 TYR A CA 1
ATOM 1472 C C . TYR A 1 190 ? -2.458 6.243 -5.864 1.00 83.38 190 TYR A C 1
ATOM 1474 O O . TYR A 1 190 ? -2.368 5.573 -6.885 1.00 83.38 190 TYR A O 1
ATOM 1482 N N . ASP A 1 191 ? -2.131 7.534 -5.852 1.00 87.50 191 ASP A N 1
ATOM 1483 C CA . ASP A 1 191 ? -1.674 8.332 -6.996 1.00 87.50 191 ASP A CA 1
ATOM 1484 C C . ASP A 1 191 ? -0.153 8.229 -7.237 1.00 87.50 191 ASP A C 1
ATOM 1486 O O . ASP A 1 191 ? 0.450 9.097 -7.870 1.00 87.50 191 ASP A O 1
ATOM 1490 N N . PHE A 1 192 ? 0.499 7.183 -6.721 1.00 91.00 192 PHE A N 1
ATOM 1491 C CA . PHE A 1 192 ? 1.947 7.021 -6.823 1.00 91.00 192 PHE A CA 1
ATOM 1492 C C . PHE A 1 192 ? 2.387 6.704 -8.260 1.00 91.00 192 PHE A C 1
ATOM 1494 O O . PHE A 1 192 ? 1.967 5.714 -8.858 1.00 91.00 192 PHE A O 1
ATOM 1501 N N . ARG A 1 193 ? 3.258 7.552 -8.819 1.00 92.00 193 ARG A N 1
ATOM 1502 C CA . ARG A 1 193 ? 3.683 7.484 -10.226 1.00 92.00 193 ARG A CA 1
ATOM 1503 C C . ARG A 1 193 ? 5.034 6.796 -10.393 1.00 92.00 193 ARG A C 1
ATOM 1505 O O . ARG A 1 193 ? 5.875 6.812 -9.497 1.00 92.00 193 ARG A O 1
ATOM 1512 N N . LEU A 1 194 ? 5.292 6.285 -11.600 1.00 92.19 194 LEU A N 1
ATOM 1513 C CA . LEU A 1 194 ? 6.592 5.712 -11.976 1.00 92.19 194 LEU A CA 1
ATOM 1514 C C . LEU A 1 194 ? 7.750 6.706 -11.771 1.00 92.19 194 LEU A C 1
ATOM 1516 O O . LEU A 1 194 ? 8.833 6.316 -11.346 1.00 92.19 194 LEU A O 1
ATOM 1520 N N . THR A 1 195 ? 7.523 7.995 -12.027 1.00 92.38 195 THR A N 1
ATOM 1521 C CA . THR A 1 195 ? 8.517 9.054 -11.794 1.00 92.38 195 THR A CA 1
ATOM 1522 C C . THR A 1 195 ? 8.914 9.157 -10.321 1.00 92.38 195 THR A C 1
ATOM 1524 O O . THR A 1 195 ? 10.102 9.230 -10.008 1.00 92.38 195 THR A O 1
ATOM 1527 N N . ASP A 1 196 ? 7.937 9.091 -9.415 1.00 93.56 196 ASP A N 1
ATOM 1528 C CA . ASP A 1 196 ? 8.144 9.149 -7.963 1.00 93.56 196 ASP A CA 1
ATOM 1529 C C . ASP A 1 196 ? 8.806 7.860 -7.455 1.00 93.56 196 ASP A C 1
ATOM 1531 O O . ASP A 1 196 ? 9.688 7.891 -6.590 1.00 93.56 196 ASP A O 1
ATOM 1535 N N . ALA A 1 197 ? 8.436 6.721 -8.044 1.00 93.88 197 ALA A N 1
ATOM 1536 C CA . ALA A 1 197 ? 9.056 5.428 -7.786 1.00 93.88 197 ALA A CA 1
ATOM 1537 C C . ALA A 1 197 ? 10.558 5.447 -8.123 1.00 93.88 197 ALA A C 1
ATOM 1539 O O . ALA A 1 197 ? 11.391 5.048 -7.306 1.00 93.88 197 ALA A O 1
ATOM 1540 N N . LEU A 1 198 ? 10.921 5.986 -9.291 1.00 92.88 198 LEU A N 1
ATOM 1541 C CA . LEU A 1 198 ? 12.315 6.146 -9.710 1.00 92.88 198 LEU A CA 1
ATOM 1542 C C . LEU A 1 198 ? 13.073 7.135 -8.821 1.00 92.88 198 LEU A C 1
ATOM 1544 O O . LEU A 1 198 ? 14.218 6.869 -8.462 1.00 92.88 198 LEU A O 1
ATOM 1548 N N . ALA A 1 199 ? 12.445 8.246 -8.427 1.00 93.38 199 ALA A N 1
ATOM 1549 C CA . ALA A 1 199 ? 13.048 9.206 -7.503 1.00 93.38 199 ALA A CA 1
ATOM 1550 C C . ALA A 1 199 ? 13.357 8.562 -6.138 1.00 93.38 199 ALA A C 1
ATOM 1552 O O . ALA A 1 199 ? 14.442 8.761 -5.588 1.00 93.38 199 ALA A O 1
ATOM 1553 N N . THR A 1 200 ? 12.451 7.717 -5.636 1.00 94.06 200 THR A N 1
ATOM 1554 C CA . THR A 1 200 ? 12.628 6.945 -4.391 1.00 94.06 200 THR A CA 1
ATOM 1555 C C . THR A 1 200 ? 13.782 5.939 -4.505 1.00 94.06 200 THR A C 1
ATOM 1557 O O . THR A 1 200 ? 14.551 5.746 -3.560 1.00 94.06 200 THR A O 1
ATOM 1560 N N . ALA A 1 201 ? 13.972 5.358 -5.693 1.00 93.12 201 ALA A N 1
ATOM 1561 C CA . ALA A 1 201 ? 15.087 4.472 -6.028 1.00 93.12 201 ALA A CA 1
ATOM 1562 C C . ALA A 1 201 ? 16.402 5.207 -6.371 1.00 93.12 201 ALA A C 1
ATOM 1564 O O . ALA A 1 201 ? 17.314 4.592 -6.929 1.00 93.12 201 ALA A O 1
ATOM 1565 N N . TRP A 1 202 ? 16.524 6.492 -5.999 1.00 91.00 202 TRP A N 1
ATOM 1566 C CA . TRP A 1 202 ? 17.695 7.358 -6.222 1.00 91.00 202 TRP A CA 1
ATOM 1567 C C . TRP A 1 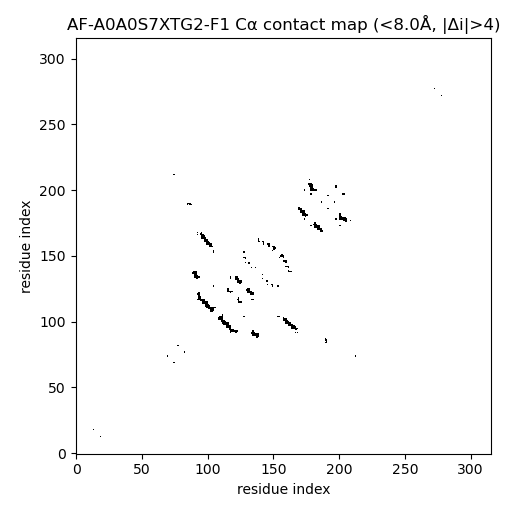202 ? 17.966 7.713 -7.694 1.00 91.00 202 TRP A C 1
ATOM 1569 O O . TRP A 1 202 ? 19.087 8.061 -8.066 1.00 91.00 202 TRP A O 1
ATOM 1579 N N . GLY A 1 203 ? 16.926 7.674 -8.524 1.00 89.75 203 GLY A N 1
ATOM 1580 C CA . GLY A 1 203 ? 16.984 8.047 -9.930 1.00 89.75 203 GLY A CA 1
ATOM 1581 C C . GLY A 1 203 ? 17.646 7.002 -10.831 1.00 89.75 203 GLY A C 1
ATOM 1582 O O .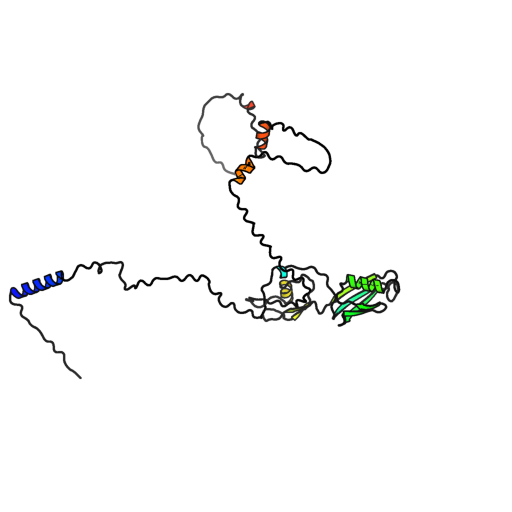 GLY A 1 203 ? 18.066 5.919 -10.409 1.00 89.75 203 GLY A O 1
ATOM 1583 N N . ILE A 1 204 ? 17.714 7.349 -12.116 1.00 89.38 204 ILE A N 1
ATOM 1584 C CA . ILE A 1 204 ? 18.319 6.524 -13.163 1.00 89.38 204 ILE A CA 1
ATOM 1585 C C . ILE A 1 204 ? 19.820 6.841 -13.219 1.00 89.38 204 ILE A C 1
ATOM 1587 O O . ILE A 1 204 ? 20.202 7.999 -13.379 1.00 89.38 204 ILE A O 1
ATOM 1591 N N . ARG A 1 205 ? 20.680 5.823 -13.084 1.00 88.62 205 ARG A N 1
ATOM 1592 C CA . ARG A 1 205 ? 22.148 5.976 -13.151 1.00 88.62 205 ARG A CA 1
ATOM 1593 C C . ARG A 1 205 ? 22.698 5.900 -14.567 1.00 88.62 205 ARG A C 1
ATOM 1595 O O . ARG A 1 205 ? 23.724 6.508 -14.856 1.00 88.62 205 ARG A O 1
ATOM 1602 N N . GLN A 1 206 ? 22.070 5.100 -15.420 1.00 84.88 206 GLN A N 1
ATOM 1603 C CA . GLN A 1 206 ? 22.570 4.845 -16.761 1.00 84.88 206 GLN A CA 1
ATOM 1604 C C . GLN A 1 206 ? 22.060 5.908 -17.732 1.00 84.88 206 GLN A C 1
ATOM 1606 O O . GLN A 1 206 ? 20.859 6.137 -17.863 1.00 84.88 206 GLN A O 1
ATOM 1611 N N . PHE A 1 207 ? 22.984 6.536 -18.451 1.00 76.75 207 PHE A N 1
ATOM 1612 C CA . PHE A 1 207 ? 22.650 7.371 -19.596 1.00 76.75 207 PHE A CA 1
ATOM 1613 C C . PHE A 1 207 ? 22.318 6.434 -20.766 1.00 76.75 207 PHE A C 1
ATOM 1615 O O . PHE A 1 207 ? 23.132 5.568 -21.079 1.00 76.75 207 PHE A O 1
ATOM 1622 N N . ASN A 1 208 ? 21.144 6.602 -21.389 1.00 83.69 208 ASN A N 1
ATOM 1623 C CA . ASN A 1 208 ? 20.576 5.758 -22.461 1.00 83.69 208 ASN A CA 1
ATOM 1624 C C . ASN A 1 208 ? 19.728 4.544 -22.013 1.00 83.69 208 ASN A C 1
ATOM 1626 O O . ASN A 1 208 ? 19.914 3.429 -22.497 1.00 83.69 208 ASN A O 1
ATOM 1630 N N . VAL A 1 209 ? 18.767 4.756 -21.109 1.00 84.69 209 VAL A N 1
ATOM 1631 C CA . VAL A 1 209 ? 17.674 3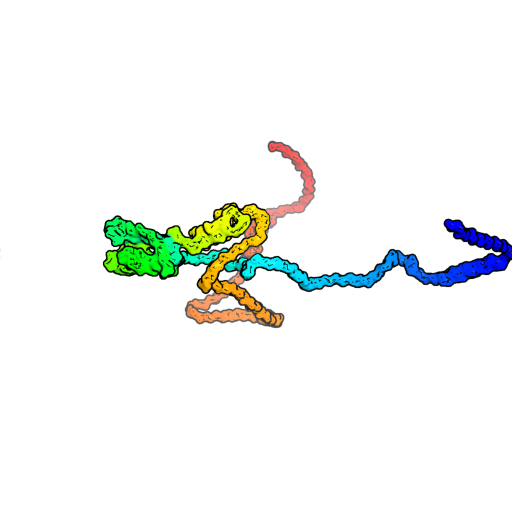.793 -20.883 1.00 84.69 209 VAL A CA 1
ATOM 1632 C C . VAL A 1 209 ? 16.564 4.069 -21.897 1.00 84.69 209 VAL A C 1
ATOM 1634 O O . VAL A 1 209 ? 15.912 5.105 -21.814 1.00 84.69 209 VAL A O 1
ATOM 1637 N N . SER A 1 210 ? 16.365 3.165 -22.861 1.00 83.88 210 SER A N 1
ATOM 1638 C CA . SER A 1 210 ? 15.337 3.330 -23.904 1.00 83.88 210 SER A CA 1
ATOM 1639 C C . SER A 1 210 ? 13.945 2.895 -23.443 1.00 83.88 210 SER A C 1
ATOM 1641 O O . SER A 1 210 ? 12.970 3.553 -23.775 1.00 83.88 210 SER A O 1
ATOM 1643 N N . ASN A 1 211 ? 13.859 1.815 -22.659 1.00 87.31 211 ASN A N 1
ATOM 1644 C CA . ASN A 1 211 ? 12.593 1.197 -22.265 1.00 87.31 211 ASN A CA 1
ATOM 1645 C C . ASN A 1 211 ? 12.553 0.945 -20.753 1.00 87.31 211 ASN A C 1
ATOM 1647 O O . ASN A 1 211 ? 13.521 0.443 -20.179 1.00 87.31 211 ASN A O 1
ATOM 1651 N N . ILE A 1 212 ? 11.417 1.259 -20.126 1.00 89.75 212 ILE A N 1
ATOM 1652 C CA . ILE A 1 212 ? 11.103 0.911 -18.736 1.00 89.75 212 ILE A CA 1
ATOM 1653 C C . ILE A 1 212 ? 9.852 0.043 -18.759 1.00 89.75 212 ILE A C 1
ATOM 1655 O O . ILE A 1 212 ? 8.829 0.441 -19.308 1.00 89.75 212 ILE A O 1
ATOM 1659 N N . TYR A 1 213 ? 9.940 -1.131 -18.148 1.00 90.69 213 TYR A N 1
ATOM 1660 C CA . TYR A 1 213 ? 8.848 -2.092 -18.115 1.00 90.69 213 TYR A CA 1
ATOM 1661 C C . TYR A 1 213 ? 8.168 -2.046 -16.751 1.00 90.69 213 TYR A C 1
ATOM 1663 O O . TYR A 1 213 ? 8.836 -2.052 -15.715 1.00 90.69 213 TYR A O 1
ATOM 1671 N N . VAL A 1 214 ? 6.837 -2.000 -16.753 1.00 91.06 214 VAL A N 1
ATOM 1672 C CA . VAL A 1 214 ? 6.017 -2.005 -15.540 1.00 91.06 214 VAL A CA 1
ATOM 1673 C C . VAL A 1 214 ? 5.110 -3.225 -15.584 1.00 91.06 214 VAL A C 1
ATOM 1675 O O . VAL A 1 214 ? 4.205 -3.308 -16.406 1.00 91.06 214 VAL A O 1
ATOM 1678 N N . SER A 1 215 ? 5.347 -4.177 -14.686 1.00 89.00 215 SER A N 1
ATOM 1679 C CA . SER A 1 215 ? 4.475 -5.335 -14.505 1.00 89.00 215 SER A CA 1
ATOM 1680 C C . SER A 1 215 ? 3.508 -5.071 -13.353 1.00 89.00 215 SER A C 1
ATOM 1682 O O . SER A 1 215 ? 3.943 -4.913 -12.210 1.00 89.00 215 SER A O 1
ATOM 1684 N N . ARG A 1 216 ? 2.203 -5.060 -13.635 1.00 86.19 216 ARG A N 1
ATOM 1685 C CA . ARG A 1 216 ? 1.137 -4.998 -12.621 1.00 86.19 216 ARG A CA 1
ATOM 1686 C C . ARG A 1 216 ? 0.413 -6.338 -12.539 1.00 86.19 216 ARG A C 1
ATOM 1688 O O . ARG A 1 216 ? 0.176 -6.982 -13.559 1.00 86.19 216 ARG A O 1
ATOM 1695 N N . ALA A 1 217 ? 0.021 -6.742 -11.336 1.00 78.00 217 ALA A N 1
ATOM 1696 C CA . ALA A 1 217 ? -0.897 -7.859 -11.167 1.00 78.00 217 ALA A CA 1
ATOM 1697 C C . ALA A 1 217 ? -2.321 -7.364 -11.451 1.00 78.00 217 ALA A C 1
ATOM 1699 O O . ALA A 1 217 ? -2.954 -6.762 -10.586 1.00 78.00 217 ALA A O 1
ATOM 1700 N N . VAL A 1 218 ? -2.819 -7.604 -12.666 1.00 68.38 218 VAL A N 1
ATOM 1701 C CA . VAL A 1 218 ? -4.216 -7.325 -13.016 1.00 68.38 218 VAL A CA 1
ATOM 1702 C C . VAL A 1 218 ? -5.081 -8.375 -12.326 1.00 68.38 218 VAL A C 1
ATOM 1704 O O . VAL A 1 218 ? -5.340 -9.460 -12.843 1.00 68.38 218 VAL A O 1
ATOM 1707 N N . THR A 1 219 ? -5.499 -8.076 -11.101 1.00 58.78 219 THR A N 1
ATOM 1708 C CA . THR A 1 219 ? -6.579 -8.829 -10.465 1.00 58.78 219 THR A CA 1
ATOM 1709 C C . THR A 1 219 ? -7.827 -8.384 -11.213 1.00 58.78 219 THR A C 1
ATOM 1711 O O . THR A 1 219 ? -8.162 -7.211 -11.115 1.00 58.78 219 THR A O 1
ATOM 1714 N N . GLY A 1 220 ? -8.458 -9.254 -12.013 1.00 53.97 220 GLY A N 1
ATOM 1715 C CA . GLY A 1 220 ? -9.505 -8.938 -13.012 1.00 53.97 220 GLY A CA 1
ATOM 1716 C C . GLY A 1 220 ? -10.800 -8.249 -12.530 1.00 53.97 220 GLY A C 1
ATOM 1717 O O . GLY A 1 220 ? -11.845 -8.415 -13.144 1.00 53.97 220 GLY A O 1
ATOM 1718 N N . ARG A 1 221 ? -10.749 -7.520 -11.412 1.00 55.09 221 ARG A N 1
ATOM 1719 C CA . ARG A 1 221 ? -11.716 -6.545 -10.900 1.00 55.09 221 ARG A CA 1
ATOM 1720 C C . ARG A 1 221 ? -11.397 -5.109 -11.304 1.00 55.09 221 ARG A C 1
ATOM 1722 O O . ARG A 1 221 ? -12.200 -4.225 -11.027 1.00 55.09 221 ARG A O 1
ATOM 1729 N N . GLU A 1 222 ? -10.244 -4.856 -11.915 1.00 56.16 222 GLU A N 1
ATOM 1730 C CA . GLU A 1 222 ? -10.038 -3.585 -12.598 1.00 56.16 222 GLU A CA 1
ATOM 1731 C C . GLU A 1 222 ? -11.108 -3.486 -13.674 1.00 56.16 222 GLU A C 1
ATOM 1733 O O . GLU A 1 222 ? -11.206 -4.367 -14.531 1.00 56.16 222 GLU A O 1
ATOM 1738 N N . ALA A 1 223 ? -11.957 -2.462 -13.577 1.00 45.69 223 ALA A N 1
ATOM 1739 C CA . ALA A 1 223 ? -12.886 -2.151 -14.637 1.00 45.69 223 ALA A CA 1
ATOM 1740 C C . ALA A 1 223 ? -12.038 -2.009 -15.899 1.00 45.69 223 ALA A C 1
ATOM 1742 O O . ALA A 1 223 ? -11.291 -1.041 -16.055 1.00 45.69 223 ALA A O 1
ATOM 1743 N N . ILE A 1 224 ? -12.125 -3.000 -16.784 1.00 48.41 224 ILE A N 1
ATOM 1744 C CA . ILE A 1 224 ? -11.791 -2.809 -18.180 1.00 48.41 224 ILE A CA 1
ATOM 1745 C C . ILE A 1 224 ? -12.848 -1.804 -18.619 1.00 48.41 224 ILE A C 1
ATOM 1747 O O . ILE A 1 224 ? -13.936 -2.166 -19.057 1.00 48.41 224 ILE A O 1
ATOM 1751 N N . VAL A 1 225 ? -12.571 -0.521 -18.386 1.00 51.53 225 VAL A N 1
ATOM 1752 C CA . VAL A 1 225 ? -13.195 0.542 -19.142 1.00 51.53 225 VAL A CA 1
ATOM 1753 C C . VAL A 1 225 ? -12.628 0.290 -20.520 1.00 51.53 225 VAL A C 1
ATOM 1755 O O . VAL A 1 225 ? -11.546 0.771 -20.862 1.00 51.53 225 VAL A O 1
ATOM 1758 N N . GLU A 1 226 ? -13.292 -0.600 -21.261 1.00 61.31 226 GLU A N 1
ATOM 1759 C CA . GLU A 1 226 ? -13.073 -0.694 -22.686 1.00 61.31 226 GLU A CA 1
ATOM 1760 C C . GLU A 1 226 ? -13.102 0.752 -23.161 1.00 61.31 226 GLU A C 1
ATOM 1762 O O . GLU A 1 226 ? -14.019 1.491 -22.768 1.00 61.31 226 GLU A O 1
ATOM 1767 N N . PRO A 1 227 ? -12.067 1.212 -23.886 1.00 52.34 227 PRO A N 1
ATOM 1768 C CA . PRO A 1 227 ? -12.132 2.536 -24.458 1.00 52.34 227 PRO A CA 1
ATOM 1769 C C . PRO A 1 227 ? -13.466 2.565 -25.181 1.00 52.34 227 PRO A C 1
ATOM 1771 O O . PRO A 1 227 ? -13.710 1.705 -26.031 1.00 52.34 227 PRO A O 1
ATOM 1774 N N . ILE A 1 228 ? -14.351 3.479 -24.773 1.00 52.59 228 ILE A N 1
ATOM 1775 C CA . ILE A 1 228 ? -15.556 3.777 -25.528 1.00 52.59 228 ILE A CA 1
ATOM 1776 C C . ILE A 1 228 ? -14.987 4.119 -26.889 1.00 52.59 228 ILE A C 1
ATOM 1778 O O . ILE A 1 228 ? -14.396 5.186 -27.066 1.00 52.59 228 ILE A O 1
ATOM 1782 N N . LYS A 1 229 ? -15.020 3.149 -27.808 1.00 54.22 229 LYS A N 1
ATOM 1783 C CA . LYS A 1 229 ? -14.626 3.371 -29.184 1.00 54.22 229 LYS A CA 1
ATOM 1784 C C . LYS A 1 229 ? -15.492 4.560 -29.545 1.00 54.22 229 LYS A C 1
ATOM 1786 O O . LYS A 1 229 ? -16.705 4.413 -29.374 1.00 54.22 229 LYS A O 1
ATOM 1791 N N . PRO A 1 230 ? -14.927 5.735 -29.890 1.00 50.56 230 PRO A N 1
ATOM 1792 C CA . PRO A 1 230 ? -15.765 6.824 -30.338 1.00 50.56 230 PRO A CA 1
ATOM 1793 C C . PRO A 1 230 ? -16.574 6.188 -31.448 1.00 50.56 230 PRO A C 1
ATOM 1795 O O . PRO A 1 230 ? -15.998 5.680 -32.417 1.00 50.56 230 PRO A O 1
ATOM 1798 N N . GLU A 1 231 ? -17.869 6.016 -31.197 1.00 52.12 231 GLU A N 1
ATOM 1799 C CA . GLU A 1 231 ? -18.762 5.470 -32.183 1.00 52.12 231 GLU A CA 1
ATOM 1800 C C . GLU A 1 231 ? -18.610 6.479 -33.296 1.00 52.12 231 GLU A C 1
ATOM 1802 O O . GLU A 1 231 ? -18.964 7.648 -33.146 1.00 52.12 231 GLU A O 1
ATOM 1807 N N . VAL A 1 232 ? -17.889 6.074 -34.340 1.00 52.78 232 VAL A N 1
ATOM 1808 C CA . VAL A 1 232 ? -17.799 6.848 -35.555 1.00 52.78 232 VAL A CA 1
ATOM 1809 C C . VAL A 1 232 ? -19.210 6.728 -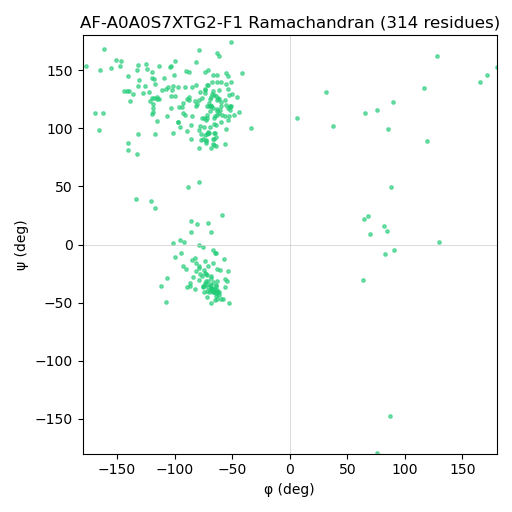36.087 1.00 52.78 232 VAL A C 1
ATOM 1811 O O . VAL A 1 232 ? -19.516 5.842 -36.883 1.00 52.78 232 VAL A O 1
ATOM 1814 N N . THR A 1 233 ? -20.093 7.584 -35.576 1.00 51.41 233 THR A N 1
ATOM 1815 C CA . THR A 1 233 ? -21.248 8.069 -36.290 1.00 51.41 233 THR A CA 1
ATOM 1816 C C . THR A 1 233 ? -20.641 8.679 -37.530 1.00 51.41 233 THR A C 1
ATOM 1818 O O . THR A 1 233 ? -20.236 9.836 -37.581 1.00 51.41 233 THR A O 1
ATOM 1821 N N . LYS A 1 234 ? -20.447 7.804 -38.519 1.00 49.31 234 LYS A N 1
ATOM 1822 C CA . LYS A 1 234 ? -20.248 8.170 -39.902 1.00 49.31 234 LYS A CA 1
ATOM 1823 C C . LYS A 1 234 ? -21.312 9.239 -40.118 1.00 49.31 234 LYS A C 1
ATOM 1825 O O . LYS A 1 234 ? -22.480 8.900 -39.909 1.00 49.31 234 LYS A O 1
ATOM 1830 N N . PRO A 1 235 ? -20.944 10.506 -40.373 1.00 46.91 235 PRO A N 1
ATOM 1831 C CA . PRO A 1 235 ? -21.944 11.503 -40.684 1.00 46.91 235 PRO A CA 1
ATOM 1832 C C . PRO A 1 235 ? -22.746 10.877 -41.811 1.00 46.91 235 PRO A C 1
ATOM 1834 O O . PRO A 1 235 ? -22.166 10.481 -42.826 1.00 46.91 235 PRO A O 1
ATOM 1837 N N . GLU A 1 236 ? -24.022 10.611 -41.553 1.00 57.75 236 GLU A N 1
ATOM 1838 C CA . GLU A 1 236 ? -24.925 10.194 -42.602 1.00 57.75 236 GLU A CA 1
ATOM 1839 C C . GLU A 1 236 ? -24.817 11.318 -43.619 1.00 57.75 236 GLU A C 1
ATOM 1841 O O . GLU A 1 236 ? -25.074 12.480 -43.304 1.00 57.75 236 GLU A O 1
ATOM 1846 N N . GLU A 1 237 ? -24.213 10.993 -44.755 1.00 55.16 237 GLU A N 1
ATOM 1847 C CA . GLU A 1 237 ? -23.972 11.922 -45.837 1.00 55.16 237 GLU A CA 1
ATOM 1848 C C . GLU A 1 237 ? -25.365 12.266 -46.355 1.00 55.16 237 GLU A C 1
ATOM 1850 O O . GLU A 1 237 ? -25.936 11.565 -47.188 1.00 55.16 237 GLU A O 1
ATOM 1855 N N . GLU A 1 238 ? -25.979 13.272 -45.734 1.00 50.88 238 GLU A N 1
ATOM 1856 C CA . GLU A 1 238 ? -27.235 13.828 -46.180 1.00 50.88 238 GLU A CA 1
ATOM 1857 C C . GLU A 1 238 ? -26.917 14.411 -47.551 1.00 50.88 238 GLU A C 1
ATOM 1859 O O . GLU A 1 238 ? -26.214 15.412 -47.686 1.00 50.88 238 GLU A O 1
ATOM 1864 N N . VAL A 1 239 ? -27.324 13.692 -48.594 1.00 49.66 239 VAL A N 1
ATOM 1865 C CA . VAL A 1 239 ? -27.234 14.159 -49.971 1.00 49.66 239 VAL A CA 1
ATOM 1866 C C . VAL A 1 239 ? -28.146 15.378 -50.057 1.00 49.66 239 VAL A C 1
ATOM 1868 O O . VAL A 1 239 ? -29.355 15.262 -50.259 1.00 49.66 239 VAL A O 1
ATOM 1871 N N . ILE A 1 240 ? -27.570 16.556 -49.833 1.00 50.50 240 ILE A N 1
ATOM 1872 C CA . ILE A 1 240 ? -28.245 17.833 -50.020 1.00 50.50 240 ILE A CA 1
ATOM 1873 C C . ILE A 1 240 ? -28.380 18.017 -51.533 1.00 50.50 240 ILE A C 1
ATOM 1875 O O . ILE A 1 240 ? -27.450 18.449 -52.214 1.00 50.50 240 ILE A O 1
ATOM 1879 N N . GLU A 1 241 ? -29.534 17.640 -52.087 1.00 56.50 241 GLU A N 1
ATOM 1880 C CA . GLU A 1 241 ? -29.922 18.094 -53.420 1.00 56.50 241 GLU A CA 1
ATOM 1881 C C . GLU A 1 241 ? -30.074 19.627 -53.378 1.00 56.50 241 GLU A C 1
ATOM 1883 O O . GLU A 1 241 ? -30.869 20.138 -52.580 1.00 56.50 241 GLU A O 1
ATOM 1888 N N . PRO A 1 242 ? -29.362 20.382 -54.236 1.00 59.88 242 PRO A N 1
ATOM 1889 C CA . PRO A 1 242 ? -29.300 21.849 -54.180 1.00 59.88 242 PRO A CA 1
ATOM 1890 C C . PRO A 1 242 ? -30.649 22.544 -54.443 1.00 59.88 242 PRO A C 1
ATOM 1892 O O . PRO A 1 242 ? -30.775 23.755 -54.285 1.00 59.88 242 PRO A O 1
ATOM 1895 N N . GLU A 1 243 ? -31.683 21.797 -54.830 1.00 57.56 243 GLU A N 1
ATOM 1896 C CA . GLU A 1 243 ? -33.019 22.329 -55.100 1.00 57.56 243 GLU A CA 1
ATOM 1897 C C . GLU A 1 243 ? -33.829 22.596 -53.815 1.00 57.56 243 GLU A C 1
ATOM 1899 O O . GLU A 1 243 ? -34.761 23.403 -53.829 1.00 57.56 243 GLU A O 1
ATOM 1904 N N . ARG A 1 244 ? -33.470 21.970 -52.680 1.00 54.97 244 ARG A N 1
ATOM 1905 C CA . ARG A 1 244 ? -34.213 22.125 -51.413 1.00 54.97 244 ARG A CA 1
ATOM 1906 C C . ARG A 1 244 ? -33.907 23.427 -50.667 1.00 54.97 244 ARG A C 1
ATOM 1908 O O . ARG A 1 244 ? -34.825 23.982 -50.067 1.00 54.97 244 ARG A O 1
ATOM 1915 N N . GLU A 1 245 ? -32.696 23.977 -50.778 1.00 57.25 245 GLU A N 1
ATOM 1916 C CA . GLU A 1 245 ? -32.354 25.276 -50.164 1.00 57.25 245 GLU A CA 1
ATOM 1917 C C . GLU A 1 245 ? -33.174 26.432 -50.756 1.00 57.25 245 GLU A C 1
ATOM 1919 O O . GLU A 1 245 ? -33.606 27.334 -50.037 1.00 57.25 245 GLU A O 1
ATOM 1924 N N . MET A 1 246 ? -33.473 26.389 -52.058 1.00 52.66 246 MET A N 1
ATOM 1925 C CA . MET A 1 246 ? -34.259 27.445 -52.704 1.00 52.66 246 MET A CA 1
ATOM 1926 C C . MET A 1 246 ? -35.725 27.464 -52.242 1.00 52.66 246 MET A C 1
ATOM 1928 O O . MET A 1 246 ? -36.363 28.517 -52.258 1.00 52.66 246 MET A O 1
ATOM 1932 N N . LEU A 1 247 ? -36.260 26.320 -51.809 1.00 55.81 247 LEU A N 1
ATOM 1933 C CA . LEU A 1 247 ? -37.635 26.201 -51.320 1.00 55.81 247 LEU A CA 1
ATOM 1934 C C . LEU A 1 247 ? -37.767 26.592 -49.840 1.00 55.81 247 LEU A C 1
ATOM 1936 O O . LEU A 1 247 ? -38.822 27.086 -49.439 1.00 55.81 247 LEU A O 1
ATOM 1940 N N . GLU A 1 248 ? -36.708 26.438 -49.042 1.00 59.19 248 GLU A N 1
ATOM 1941 C CA . GLU A 1 248 ? -36.716 26.803 -47.618 1.00 59.19 248 GLU A CA 1
ATOM 1942 C C . GLU A 1 248 ? -36.581 28.313 -47.372 1.00 59.19 248 GLU A C 1
ATOM 1944 O O . GLU A 1 248 ? -37.083 28.823 -46.371 1.00 59.19 248 GLU A O 1
ATOM 1949 N N . ILE A 1 249 ? -35.983 29.051 -48.311 1.00 57.75 249 ILE A N 1
ATOM 1950 C CA . ILE A 1 249 ? -35.821 30.510 -48.210 1.00 57.75 249 ILE A CA 1
ATOM 1951 C C . ILE A 1 249 ? -37.137 31.262 -48.502 1.00 57.75 249 ILE A C 1
ATOM 1953 O O . ILE A 1 249 ? -37.345 32.364 -47.996 1.00 57.75 249 ILE A O 1
ATOM 1957 N N . ILE A 1 250 ? -38.050 30.684 -49.294 1.00 53.12 250 ILE A N 1
ATOM 1958 C CA . ILE A 1 250 ? -39.257 31.384 -49.785 1.00 53.12 250 ILE A CA 1
ATOM 1959 C C . ILE A 1 250 ? -40.480 31.167 -48.873 1.00 53.12 250 ILE A C 1
ATOM 1961 O O . ILE A 1 250 ? -41.437 31.944 -48.916 1.00 53.12 250 ILE A O 1
ATOM 1965 N N . ALA A 1 251 ? -40.481 30.144 -48.016 1.00 52.97 251 ALA A N 1
ATOM 1966 C CA . ALA A 1 251 ? -41.629 29.872 -47.156 1.00 52.97 251 ALA A CA 1
ATOM 1967 C C . ALA A 1 251 ? -41.637 30.794 -45.913 1.00 52.97 251 ALA A C 1
ATOM 1969 O O . ALA A 1 251 ? -40.711 30.728 -45.102 1.00 52.97 251 ALA A O 1
ATOM 1970 N N . PRO A 1 252 ? -42.684 31.617 -45.677 1.00 41.03 252 PRO A N 1
ATOM 1971 C CA . PRO A 1 252 ? -42.808 32.344 -44.420 1.00 41.03 252 PRO A CA 1
ATOM 1972 C C . PRO A 1 252 ? -42.954 31.334 -43.276 1.00 41.03 252 PRO A C 1
ATOM 1974 O O . PRO A 1 252 ? -43.919 30.569 -43.200 1.00 41.03 252 PRO A O 1
ATOM 1977 N N . ARG A 1 253 ? -41.957 31.318 -42.390 1.00 50.75 253 ARG A N 1
ATOM 1978 C CA . ARG A 1 253 ? -41.834 30.392 -41.262 1.00 50.75 253 ARG A CA 1
ATOM 1979 C C . ARG A 1 253 ? -42.952 30.641 -40.243 1.00 50.75 253 ARG A C 1
ATOM 1981 O O . ARG A 1 253 ? -42.804 31.428 -39.314 1.00 50.75 253 ARG A O 1
ATOM 1988 N N . ALA A 1 254 ? -44.086 29.957 -40.387 1.00 47.03 254 ALA A N 1
ATOM 1989 C CA . ALA A 1 254 ? -45.126 29.923 -39.362 1.00 47.03 254 ALA A CA 1
ATOM 1990 C C . ALA A 1 254 ? -44.674 29.003 -38.217 1.00 47.03 254 ALA A C 1
ATOM 1992 O O . ALA A 1 254 ? -44.898 27.791 -38.234 1.00 47.03 254 ALA A O 1
ATOM 1993 N N . GLN A 1 255 ? -44.003 29.570 -37.214 1.00 48.19 255 GLN A N 1
ATOM 1994 C CA . GLN A 1 255 ? -43.595 28.828 -36.026 1.00 48.19 255 GLN A CA 1
ATOM 1995 C C . GLN A 1 255 ? -44.827 28.491 -35.178 1.00 48.19 255 GLN A C 1
ATOM 1997 O O . GLN A 1 255 ? -45.334 29.293 -34.396 1.00 48.19 255 GLN A O 1
ATOM 2002 N N . ARG A 1 256 ? -45.339 27.272 -35.358 1.00 37.72 256 ARG A N 1
ATOM 2003 C CA . ARG A 1 256 ? -46.437 26.715 -34.568 1.00 37.72 256 ARG A CA 1
ATOM 2004 C C . ARG A 1 256 ? -45.921 26.364 -33.169 1.00 37.72 256 ARG A C 1
ATOM 2006 O O . ARG A 1 256 ? -45.463 25.250 -32.929 1.00 37.72 256 ARG A O 1
ATOM 2013 N N . LEU A 1 257 ? -45.997 27.318 -32.244 1.00 41.59 257 LEU A N 1
ATOM 2014 C CA . LEU A 1 257 ? -45.831 27.080 -30.809 1.00 41.59 257 LEU A CA 1
ATOM 2015 C C . LEU A 1 257 ? -46.893 26.071 -30.341 1.00 41.59 257 LEU A C 1
ATOM 2017 O O . LEU A 1 257 ? -48.087 26.370 -30.322 1.00 41.59 257 LEU A O 1
ATOM 2021 N N . LYS A 1 258 ? -46.472 24.854 -29.972 1.00 40.47 258 LYS A N 1
ATOM 2022 C CA . LYS A 1 258 ? -47.321 23.930 -29.209 1.00 40.47 258 LYS A CA 1
ATOM 2023 C C . LYS A 1 258 ? -47.393 24.436 -27.771 1.00 40.47 258 LYS A C 1
ATOM 2025 O O . LYS A 1 258 ? -46.417 24.376 -27.033 1.00 40.47 258 LYS A O 1
ATOM 2030 N N . SER A 1 259 ? -48.564 24.947 -27.405 1.00 38.56 259 SER A N 1
ATOM 2031 C CA . SER A 1 259 ? -48.889 25.416 -26.064 1.00 38.56 259 SER A CA 1
ATOM 2032 C C . SER A 1 259 ? -49.081 24.257 -25.086 1.00 38.56 259 SER A C 1
ATOM 2034 O O . SER A 1 259 ? -49.906 23.373 -25.329 1.00 38.56 259 SER A O 1
ATOM 2036 N N . GLY A 1 260 ? -48.424 24.344 -23.934 1.00 37.97 260 GLY A N 1
ATOM 2037 C CA . GLY A 1 260 ? -48.887 23.765 -22.680 1.00 37.97 260 GLY A CA 1
ATOM 2038 C C . GLY A 1 260 ? -49.128 24.895 -21.680 1.00 37.97 260 GLY A C 1
ATOM 2039 O O . GLY A 1 260 ? -48.197 25.327 -21.025 1.00 37.97 260 GLY A O 1
ATOM 2040 N N . LEU A 1 261 ? -50.383 25.348 -21.609 1.00 37.75 261 LEU A N 1
ATOM 2041 C CA . LEU A 1 261 ? -50.999 26.226 -20.604 1.00 37.75 261 LEU A CA 1
ATOM 2042 C C . LEU A 1 261 ? -50.533 27.697 -20.434 1.00 37.75 261 LEU A C 1
ATOM 2044 O O . LEU A 1 261 ? -49.521 28.008 -19.825 1.00 37.75 261 LEU A O 1
ATOM 2048 N N . GLN A 1 262 ? -51.491 28.560 -20.801 1.00 40.38 262 GLN A N 1
ATOM 2049 C CA . GLN A 1 262 ? -51.899 29.838 -20.196 1.00 40.38 262 GLN A CA 1
ATOM 2050 C C . GLN A 1 262 ? -51.175 31.153 -20.565 1.00 40.38 262 GLN A C 1
ATOM 2052 O O . GLN A 1 262 ? -50.222 31.579 -19.934 1.00 40.38 262 GLN A O 1
ATOM 2057 N N . GLN A 1 263 ? -51.872 31.853 -21.476 1.00 41.44 263 GLN A N 1
ATOM 2058 C CA . GLN A 1 263 ? -52.196 33.291 -21.493 1.00 41.44 263 GLN A CA 1
ATOM 2059 C C . GLN A 1 263 ? -51.228 34.272 -22.178 1.00 41.44 263 GLN A C 1
ATOM 2061 O O . GLN A 1 263 ? -50.083 34.444 -21.786 1.00 41.44 263 GLN A O 1
ATOM 2066 N N . GLY A 1 264 ? -51.792 35.001 -23.156 1.00 38.19 264 GLY A N 1
ATOM 2067 C CA . GLY A 1 264 ? -51.285 36.275 -23.672 1.00 38.19 264 GLY A CA 1
ATOM 2068 C C . GLY A 1 264 ? -50.931 36.265 -25.159 1.00 38.19 264 GLY A C 1
ATOM 2069 O O . GLY A 1 264 ? -49.784 36.031 -25.517 1.00 38.19 264 GLY A O 1
ATOM 2070 N N . LEU A 1 265 ? -51.894 36.579 -26.035 1.00 40.66 265 LEU A N 1
ATOM 2071 C CA . LEU A 1 265 ? -51.590 37.044 -27.393 1.00 40.66 265 LEU A CA 1
ATOM 2072 C C . LEU A 1 265 ? -50.899 38.411 -27.269 1.00 40.66 265 LEU A C 1
ATOM 2074 O O . LEU A 1 265 ? -51.571 39.431 -27.133 1.00 40.66 265 LEU A O 1
ATOM 2078 N N . VAL A 1 266 ? -49.567 38.431 -27.284 1.00 40.44 266 VAL A N 1
ATOM 2079 C CA . VAL A 1 266 ? -48.792 39.667 -27.416 1.00 40.44 266 VAL A CA 1
ATOM 2080 C C . VAL A 1 266 ? -48.592 39.904 -28.905 1.00 40.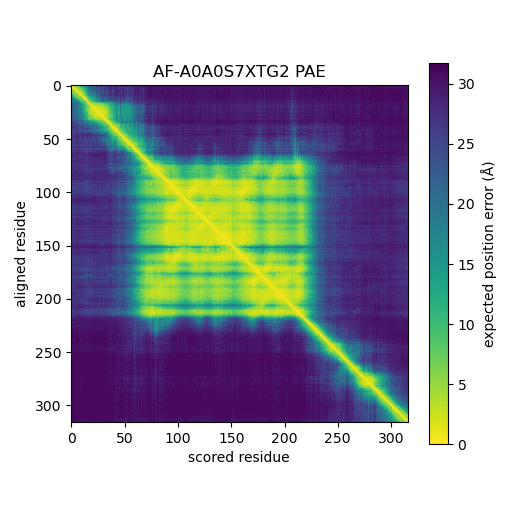44 266 VAL A C 1
ATOM 2082 O O . VAL A 1 266 ? -47.724 39.306 -29.537 1.00 40.44 266 VAL A O 1
ATOM 2085 N N . VAL A 1 267 ? -49.438 40.752 -29.487 1.00 40.50 267 VAL A N 1
ATOM 2086 C CA . VAL A 1 267 ? -49.143 41.354 -30.788 1.00 40.50 267 VAL A CA 1
ATOM 2087 C C . VAL A 1 267 ? -48.019 42.355 -30.540 1.00 40.50 267 VAL A C 1
ATOM 2089 O O . VAL A 1 267 ? -48.267 43.471 -30.091 1.00 40.50 267 VAL A O 1
ATOM 2092 N N . ALA A 1 268 ? -46.775 41.937 -30.766 1.00 40.56 268 ALA A N 1
ATOM 2093 C CA . ALA A 1 268 ? -45.666 42.870 -30.870 1.00 40.56 268 ALA A CA 1
ATOM 2094 C C . ALA A 1 268 ? -45.792 43.572 -32.226 1.00 40.56 268 ALA A C 1
ATOM 2096 O O . ALA A 1 268 ? -45.384 43.047 -33.260 1.00 40.56 268 ALA A O 1
ATOM 2097 N N . SER A 1 269 ? -46.427 44.739 -32.228 1.00 41.78 269 SER A N 1
ATOM 2098 C CA . SER A 1 269 ? -46.286 45.690 -33.321 1.00 41.78 269 SER A CA 1
ATOM 2099 C C . SER A 1 269 ? -44.832 46.159 -33.313 1.00 41.78 269 SER A C 1
ATOM 2101 O O . SER A 1 269 ? -44.421 46.859 -32.392 1.00 41.78 269 SER A O 1
ATOM 2103 N N . THR A 1 270 ? -44.034 45.743 -34.294 1.00 48.59 270 THR A N 1
ATOM 2104 C CA . THR A 1 270 ? -42.730 46.364 -34.539 1.00 48.59 270 THR A CA 1
ATOM 2105 C C . THR A 1 270 ? -42.984 47.796 -34.995 1.00 48.59 270 THR A C 1
ATOM 2107 O O . THR A 1 270 ? -43.398 48.028 -36.130 1.00 48.59 270 THR A O 1
ATOM 2110 N N . GLU A 1 271 ? -42.763 48.760 -34.106 1.00 53.91 271 GLU A N 1
ATOM 2111 C CA . GLU A 1 271 ? -42.441 50.116 -34.536 1.00 53.91 271 GLU A CA 1
ATOM 2112 C C . GLU A 1 271 ? -41.101 50.045 -35.279 1.00 53.91 271 GLU A C 1
ATOM 2114 O O . GLU A 1 271 ? -40.148 49.415 -34.815 1.00 53.91 271 GLU A O 1
ATOM 2119 N N . MET A 1 272 ? -41.064 50.589 -36.495 1.00 50.50 272 MET A N 1
ATOM 2120 C CA . MET A 1 272 ? -39.852 50.592 -37.306 1.00 50.50 272 MET A CA 1
ATOM 2121 C C . MET A 1 272 ? -38.806 51.472 -36.628 1.00 50.50 272 MET A C 1
ATOM 2123 O O . MET A 1 272 ? -39.093 52.625 -36.302 1.00 50.50 272 MET A O 1
ATOM 2127 N N . ILE A 1 273 ? -37.601 50.924 -36.446 1.00 57.12 273 ILE A N 1
ATOM 2128 C CA . ILE A 1 273 ? -36.434 51.689 -36.013 1.00 57.12 273 ILE A CA 1
ATOM 2129 C C . ILE A 1 273 ? -36.276 52.883 -36.955 1.00 57.12 273 ILE A C 1
ATOM 2131 O O . ILE A 1 273 ? -36.346 52.743 -38.178 1.00 57.12 273 ILE A O 1
ATOM 2135 N N . THR A 1 274 ? -36.150 54.078 -36.391 1.00 69.75 274 THR A N 1
ATOM 2136 C CA . THR A 1 274 ? -35.956 55.272 -37.215 1.00 69.75 274 THR A CA 1
ATOM 2137 C C . THR A 1 274 ? -34.529 55.269 -37.766 1.00 69.75 274 THR A C 1
ATOM 2139 O O . THR A 1 274 ? -33.611 54.789 -37.100 1.00 69.75 274 THR A O 1
ATOM 2142 N N . ASP A 1 275 ? -34.310 55.829 -38.961 1.00 63.59 275 ASP A N 1
ATOM 2143 C CA . ASP A 1 275 ? -32.988 55.836 -39.623 1.00 63.59 275 ASP A CA 1
ATOM 2144 C C . ASP A 1 275 ? -31.864 56.409 -38.737 1.00 63.59 275 ASP A C 1
ATOM 2146 O O . ASP A 1 275 ? -30.686 56.103 -38.917 1.00 63.59 275 ASP A O 1
ATOM 2150 N N . ARG A 1 276 ? -32.229 57.225 -37.740 1.00 63.44 276 ARG A N 1
ATOM 2151 C CA . ARG A 1 276 ? -31.305 57.824 -36.778 1.00 63.44 276 ARG A CA 1
ATOM 2152 C C . ARG A 1 276 ? -30.789 56.826 -35.735 1.00 63.44 276 ARG A C 1
ATOM 2154 O O . ARG A 1 276 ? -29.600 56.845 -35.441 1.00 63.44 276 ARG A O 1
ATOM 2161 N N . GLU A 1 277 ? -31.644 55.949 -35.216 1.00 60.81 277 GLU A N 1
ATOM 2162 C CA . GLU A 1 277 ? -31.248 54.916 -34.244 1.00 60.81 277 GLU A CA 1
ATOM 2163 C C . GLU A 1 277 ? -30.428 53.803 -34.912 1.00 60.81 277 GLU A C 1
ATOM 2165 O O . GLU A 1 277 ? -29.498 53.260 -34.316 1.00 60.81 277 GLU A O 1
ATOM 2170 N N . LEU A 1 278 ? -30.707 53.518 -36.190 1.00 66.75 278 LEU A N 1
ATOM 2171 C CA . LEU A 1 278 ? -29.914 52.589 -36.996 1.00 66.75 278 LEU A CA 1
ATOM 2172 C C . LEU A 1 278 ? -28.486 53.109 -37.236 1.00 66.75 278 LEU A C 1
ATOM 2174 O O . LEU A 1 278 ? -27.529 52.336 -37.214 1.00 66.75 278 LEU A O 1
ATOM 2178 N N . ALA A 1 279 ? -28.336 54.420 -37.445 1.00 64.12 279 ALA A N 1
ATOM 2179 C CA . ALA A 1 279 ? -27.035 55.051 -37.644 1.00 64.12 279 ALA A CA 1
ATOM 2180 C C . ALA A 1 279 ? -26.194 55.096 -36.355 1.00 64.12 279 ALA A C 1
ATOM 2182 O O . ALA A 1 279 ? -24.972 54.999 -36.427 1.00 64.12 279 ALA A O 1
ATOM 2183 N N . GLU A 1 280 ? -26.828 55.203 -35.185 1.00 64.00 280 GLU A N 1
ATOM 2184 C CA . GLU A 1 280 ? -26.149 55.234 -33.883 1.00 64.00 280 GLU A CA 1
ATOM 2185 C C . GLU A 1 280 ? -25.639 53.845 -33.462 1.00 64.00 280 GLU A C 1
ATOM 2187 O O . GLU A 1 280 ? -24.531 53.724 -32.945 1.00 64.00 280 GLU A O 1
ATOM 2192 N N . ALA A 1 281 ? -26.377 52.779 -33.791 1.00 65.25 281 ALA A N 1
ATOM 2193 C CA . ALA A 1 281 ? -25.947 51.396 -33.565 1.00 65.25 281 ALA A CA 1
ATOM 2194 C C . ALA A 1 281 ? -24.808 50.932 -34.499 1.00 65.25 281 ALA A C 1
ATOM 2196 O O . ALA A 1 281 ? -24.145 49.934 -34.219 1.00 65.25 281 ALA A O 1
ATOM 2197 N N . ALA A 1 282 ? -24.587 51.631 -35.617 1.00 65.56 282 ALA A N 1
ATOM 2198 C CA . ALA A 1 282 ? -23.588 51.279 -36.626 1.00 65.56 282 ALA A CA 1
ATOM 2199 C C . ALA A 1 282 ? -22.214 51.949 -36.411 1.00 65.56 282 ALA A C 1
ATOM 2201 O O . ALA A 1 282 ? -21.309 51.754 -37.228 1.00 65.56 282 ALA A O 1
ATOM 2202 N N . LEU A 1 283 ? -22.032 52.731 -35.340 1.00 62.66 283 LEU A N 1
ATOM 2203 C CA . LEU A 1 283 ? -20.769 53.410 -35.042 1.00 62.66 283 LEU A CA 1
ATOM 2204 C C . LEU A 1 283 ? -19.925 52.620 -34.022 1.00 62.66 283 LEU A C 1
ATOM 2206 O O . LEU A 1 283 ? -20.455 52.169 -33.008 1.00 62.66 283 LEU A O 1
ATOM 2210 N N . PRO A 1 284 ? -18.605 52.459 -34.243 1.00 67.00 284 PRO A N 1
ATOM 2211 C CA . PRO A 1 284 ? -17.718 51.873 -33.242 1.00 67.00 284 PRO A CA 1
ATOM 2212 C C . PRO A 1 284 ? -17.581 52.813 -32.033 1.00 67.00 284 PRO A C 1
ATOM 2214 O O . PRO A 1 284 ? -17.477 54.031 -32.196 1.00 67.00 284 PRO A O 1
ATOM 2217 N N . GLU A 1 285 ? -17.575 52.251 -30.821 1.00 58.31 285 GLU A N 1
ATOM 2218 C CA . GLU A 1 285 ? -17.579 53.019 -29.570 1.00 58.31 285 GLU A CA 1
ATOM 2219 C C . GLU A 1 285 ? -16.414 54.027 -29.503 1.00 58.31 285 GLU A C 1
ATOM 2221 O O . GLU A 1 285 ? -15.242 53.648 -29.551 1.00 58.31 285 GLU A O 1
ATOM 2226 N N . GLY A 1 286 ? -16.739 55.324 -29.386 1.00 60.66 286 GLY A N 1
ATOM 2227 C CA . GLY A 1 286 ? -15.759 56.390 -29.127 1.00 60.66 286 GLY A CA 1
ATOM 2228 C C . GLY A 1 286 ? -15.785 57.618 -30.047 1.00 60.66 286 GLY A C 1
ATOM 2229 O O . GLY A 1 286 ? -14.961 58.509 -29.851 1.00 60.66 286 GLY A O 1
ATOM 2230 N N . PHE A 1 287 ? -16.704 57.721 -31.011 1.00 52.19 287 PHE A N 1
ATOM 2231 C CA . PHE A 1 287 ? -16.858 58.919 -31.854 1.00 52.19 287 PHE A CA 1
ATOM 2232 C C . PHE A 1 287 ? -18.247 59.554 -31.685 1.00 52.19 287 PHE A C 1
ATOM 2234 O O . PHE A 1 287 ? -19.254 58.939 -32.020 1.00 52.19 287 PHE A O 1
ATOM 2241 N N . GLU A 1 288 ? -18.312 60.801 -31.198 1.00 61.50 288 GLU A N 1
ATOM 2242 C CA . GLU A 1 288 ? -19.553 61.592 -31.226 1.00 61.50 288 GLU A CA 1
ATOM 2243 C C . GLU A 1 288 ? -19.870 62.043 -32.667 1.00 61.50 288 GLU A C 1
ATOM 2245 O O . GLU A 1 288 ? -18.965 62.496 -33.382 1.00 61.50 288 GLU A O 1
ATOM 2250 N N . PRO A 1 289 ? -21.136 61.972 -33.118 1.00 53.94 289 PRO A N 1
ATOM 2251 C CA . PRO A 1 289 ? -21.509 62.414 -34.453 1.00 53.94 289 PRO A CA 1
ATOM 2252 C C . PRO A 1 289 ? -21.355 63.935 -34.588 1.00 53.94 289 PRO A C 1
ATOM 2254 O O . PRO A 1 289 ? -21.857 64.723 -33.783 1.00 53.94 289 PRO A O 1
ATOM 2257 N N . LEU A 1 290 ? -20.664 64.356 -35.648 1.00 47.03 290 LEU A N 1
ATOM 2258 C CA . LEU A 1 290 ? -20.437 65.761 -35.975 1.00 47.03 290 LEU A CA 1
ATOM 2259 C C . LEU A 1 290 ? -21.776 66.474 -36.217 1.00 47.03 290 LEU A C 1
ATOM 2261 O O . LEU A 1 290 ? -22.473 66.207 -37.191 1.00 47.03 290 LEU A O 1
ATOM 2265 N N . ASN A 1 291 ? -22.135 67.411 -35.337 1.00 51.25 291 ASN A N 1
ATOM 2266 C CA . ASN A 1 291 ? -23.323 68.240 -35.514 1.00 51.25 291 ASN A CA 1
ATOM 2267 C C . ASN A 1 291 ? -23.099 69.271 -36.640 1.00 51.25 291 ASN A C 1
ATOM 2269 O O . ASN A 1 291 ? -22.385 70.265 -36.468 1.00 51.25 291 ASN A O 1
ATOM 2273 N N . GLU A 1 292 ? -23.748 69.053 -37.783 1.00 48.47 292 GLU A N 1
ATOM 2274 C CA . GLU A 1 292 ? -23.691 69.916 -38.971 1.00 48.47 292 GLU A CA 1
ATOM 2275 C C . GLU A 1 292 ? -24.292 71.322 -38.761 1.00 48.47 292 GLU A C 1
ATOM 2277 O O . GLU A 1 292 ? -24.099 72.211 -39.590 1.00 48.47 292 GLU A O 1
ATOM 2282 N N . SER A 1 293 ? -24.938 71.612 -37.624 1.00 49.19 293 SER A N 1
ATOM 2283 C CA . SER A 1 293 ? -25.514 72.940 -37.365 1.00 49.19 293 SER A CA 1
ATOM 2284 C C . SER A 1 293 ? -24.502 74.010 -36.920 1.00 49.19 293 SER A C 1
ATOM 2286 O O . SER A 1 293 ? -24.900 75.146 -36.653 1.00 49.19 293 SER A O 1
ATOM 2288 N N . LYS A 1 294 ? -23.206 73.682 -36.798 1.00 44.03 294 LYS A N 1
ATOM 2289 C CA . LYS A 1 294 ? -22.164 74.616 -36.318 1.00 44.03 294 LYS A CA 1
ATOM 2290 C C . LYS A 1 294 ? -21.337 75.267 -37.438 1.00 44.03 294 LYS A C 1
ATOM 2292 O O . LYS A 1 294 ? -20.636 76.241 -37.175 1.00 44.03 294 LYS A O 1
ATOM 2297 N N . TRP A 1 295 ? -21.466 74.799 -38.681 1.00 41.88 295 TRP A N 1
ATOM 2298 C CA . TRP A 1 295 ? -20.630 75.240 -39.810 1.00 41.88 295 TRP A CA 1
ATOM 2299 C C . TRP A 1 295 ? -21.284 76.248 -40.769 1.00 41.88 295 TRP A C 1
ATOM 2301 O O . TRP A 1 295 ? -20.626 76.737 -41.678 1.00 41.88 295 TRP A O 1
ATOM 2311 N N . SER A 1 296 ? -22.526 76.678 -40.529 1.00 42.12 296 SER A N 1
ATOM 2312 C CA . SER A 1 296 ? -23.171 77.746 -41.318 1.00 42.12 296 SER A CA 1
ATOM 2313 C C . SER A 1 296 ? -22.857 79.172 -40.833 1.00 42.12 296 SER A C 1
ATOM 2315 O O . SER A 1 296 ? -23.470 80.136 -41.292 1.00 42.12 296 SER A O 1
ATOM 2317 N N . ARG A 1 297 ? -21.891 79.342 -39.917 1.00 46.00 297 ARG A N 1
ATOM 2318 C CA . ARG A 1 297 ? -21.433 80.659 -39.437 1.00 46.00 297 ARG A CA 1
ATOM 2319 C C . ARG A 1 297 ? -19.913 80.825 -39.388 1.00 46.00 297 ARG A C 1
ATOM 2321 O O . ARG A 1 297 ? -19.429 81.465 -38.472 1.00 46.00 297 ARG A O 1
ATOM 2328 N N . ILE A 1 298 ? -19.152 80.314 -40.348 1.00 39.22 298 ILE A N 1
ATOM 2329 C CA . ILE A 1 298 ? -17.870 80.946 -40.705 1.00 39.22 298 ILE A CA 1
ATOM 2330 C C . ILE A 1 298 ? -17.764 80.872 -42.233 1.00 39.22 298 ILE A C 1
ATOM 2332 O O . ILE A 1 298 ? -17.157 79.974 -42.803 1.00 39.22 298 ILE A O 1
ATOM 2336 N N . ASN A 1 299 ? -18.429 81.817 -42.902 1.00 37.84 299 ASN A N 1
ATOM 2337 C CA . ASN A 1 299 ? -17.952 82.300 -44.193 1.00 37.84 299 ASN A CA 1
ATOM 2338 C C . ASN A 1 299 ? -16.528 82.796 -43.975 1.00 37.84 299 ASN A C 1
ATOM 2340 O O . ASN A 1 299 ? -16.360 83.707 -43.171 1.00 37.84 299 ASN A O 1
ATOM 2344 N N . THR A 1 300 ? -15.570 82.275 -44.727 1.00 38.47 300 THR A N 1
ATOM 2345 C CA . THR A 1 300 ? -14.462 83.080 -45.249 1.00 38.47 300 THR A CA 1
ATOM 2346 C C . THR A 1 300 ? -13.805 82.325 -46.392 1.00 38.47 300 THR A C 1
ATOM 2348 O O . THR A 1 300 ? -13.224 81.261 -46.195 1.00 38.47 300 THR A O 1
ATOM 2351 N N . ASP A 1 301 ? -13.948 82.888 -47.587 1.00 37.41 301 ASP A N 1
ATOM 2352 C CA . ASP A 1 301 ? -12.821 83.290 -48.424 1.00 37.41 301 ASP A CA 1
ATOM 2353 C C . ASP A 1 301 ? -11.590 82.373 -48.419 1.00 37.41 301 ASP A C 1
ATOM 2355 O O . ASP A 1 301 ? -10.722 82.407 -47.551 1.00 37.41 301 ASP A O 1
ATOM 2359 N N . ILE A 1 302 ? -11.505 81.596 -49.496 1.00 38.06 302 ILE A N 1
ATOM 2360 C CA . ILE A 1 302 ? -10.392 81.603 -50.457 1.00 38.06 302 ILE A CA 1
ATOM 2361 C C . ILE A 1 302 ? -9.208 82.500 -50.030 1.00 38.06 302 ILE A C 1
ATOM 2363 O O . ILE A 1 302 ? -9.292 83.716 -50.161 1.00 38.06 302 ILE A O 1
ATOM 2367 N N . THR A 1 303 ? -8.058 81.936 -49.644 1.00 37.22 303 THR A N 1
ATOM 2368 C CA . THR A 1 303 ? -6.854 81.785 -50.506 1.00 37.22 303 THR A CA 1
ATOM 2369 C C . THR A 1 303 ? -5.690 81.100 -49.755 1.00 37.22 303 THR A C 1
ATOM 2371 O O . THR A 1 303 ? -5.604 81.213 -48.535 1.00 37.22 303 THR A O 1
ATOM 2374 N N . PRO A 1 304 ? -4.771 80.399 -50.456 1.00 46.19 304 PRO A N 1
ATOM 2375 C CA . PRO A 1 304 ? -3.684 79.629 -49.846 1.00 46.19 304 PRO A CA 1
ATOM 2376 C C . PRO A 1 304 ? -2.333 80.367 -49.884 1.00 46.19 304 PRO A C 1
ATOM 2378 O O . PRO A 1 304 ? -2.013 81.010 -50.884 1.00 46.19 304 PRO A O 1
ATOM 2381 N N . GLN A 1 305 ? -1.483 80.184 -48.864 1.00 33.50 305 GLN A N 1
ATOM 2382 C CA . GLN A 1 305 ? -0.035 80.422 -48.970 1.00 33.50 305 GLN A CA 1
ATOM 2383 C C . GLN A 1 305 ? 0.798 79.364 -48.219 1.00 33.50 305 GLN A C 1
ATOM 2385 O O . GLN A 1 305 ? 0.395 78.814 -47.200 1.00 33.50 305 GLN A O 1
ATOM 2390 N N . SER A 1 306 ? 1.947 79.077 -48.832 1.00 38.84 306 SER A N 1
ATOM 2391 C CA . SER A 1 306 ? 2.958 78.026 -48.637 1.00 38.84 306 SER A CA 1
ATOM 2392 C C . SER A 1 306 ? 3.678 77.988 -47.275 1.00 38.84 306 SER A C 1
ATOM 2394 O O . SER A 1 306 ? 3.740 79.014 -46.601 1.00 38.84 306 SER A O 1
ATOM 2396 N N . PRO A 1 307 ? 4.330 76.860 -46.913 1.00 39.28 307 PRO A N 1
ATOM 2397 C CA . PRO A 1 307 ? 5.031 76.712 -45.641 1.00 39.28 307 PRO A CA 1
ATOM 2398 C C . PRO A 1 307 ? 6.463 77.272 -45.696 1.00 39.28 307 PRO A C 1
ATOM 2400 O O . PRO A 1 307 ? 7.217 76.990 -46.628 1.00 39.28 307 PRO A O 1
ATOM 2403 N N . SER A 1 308 ? 6.860 78.022 -44.666 1.00 35.53 308 SER A N 1
ATOM 2404 C CA . SER A 1 308 ? 8.253 78.406 -44.413 1.00 35.53 308 SER A CA 1
ATOM 2405 C C . SER A 1 308 ? 8.873 77.535 -43.316 1.00 35.53 308 SER A C 1
ATOM 2407 O O . SER A 1 308 ? 8.249 77.291 -42.287 1.00 35.53 308 SER A O 1
ATOM 2409 N N . MET A 1 309 ? 10.112 77.106 -43.576 1.00 34.91 309 MET A N 1
ATOM 2410 C CA . MET A 1 309 ? 11.066 76.425 -42.686 1.00 34.91 309 MET A CA 1
ATOM 2411 C C . MET A 1 309 ? 11.297 77.127 -41.334 1.00 34.91 309 MET A C 1
ATOM 2413 O O . MET A 1 309 ? 10.935 78.293 -41.201 1.00 34.91 309 MET A O 1
ATOM 2417 N N . ILE A 1 310 ? 12.078 76.440 -40.468 1.00 37.12 310 ILE A N 1
ATOM 2418 C CA . ILE A 1 310 ? 12.901 76.888 -39.306 1.00 37.12 310 ILE A CA 1
ATOM 2419 C C . ILE A 1 310 ? 12.361 76.263 -38.009 1.00 37.12 310 ILE A C 1
ATOM 2421 O O . ILE A 1 310 ? 11.163 76.304 -37.771 1.00 37.12 310 ILE A O 1
ATOM 2425 N N . SER A 1 311 ? 13.138 75.707 -37.079 1.00 36.88 311 SER A N 1
ATOM 2426 C CA . SER A 1 311 ? 14.566 75.390 -36.931 1.00 36.88 311 SER A CA 1
ATOM 2427 C C . SER A 1 311 ? 14.688 74.674 -35.585 1.00 36.88 311 SER A C 1
ATOM 2429 O O . SER A 1 311 ? 13.914 74.943 -34.666 1.00 36.88 311 SER A O 1
ATOM 2431 N N . ASP A 1 312 ? 15.712 73.840 -35.475 1.00 44.50 312 ASP A N 1
ATOM 2432 C CA . ASP A 1 312 ? 16.276 73.296 -34.245 1.00 44.50 312 ASP A CA 1
ATOM 2433 C C . ASP A 1 312 ? 16.399 74.317 -33.104 1.00 44.50 312 ASP A C 1
ATOM 2435 O O . ASP A 1 312 ? 16.712 75.488 -33.352 1.00 44.50 312 ASP A O 1
ATOM 2439 N N . LYS A 1 313 ? 16.254 73.824 -31.863 1.00 40.94 313 LYS A N 1
ATOM 2440 C CA . LYS A 1 313 ? 17.019 74.257 -30.678 1.00 40.94 313 LYS A CA 1
ATOM 2441 C C . LYS A 1 313 ? 16.875 73.263 -29.513 1.00 40.94 313 LYS A C 1
ATOM 2443 O O . LYS A 1 313 ? 15.865 73.224 -28.825 1.00 40.94 313 LYS A O 1
ATOM 2448 N N . GLU A 1 314 ? 17.889 72.414 -29.386 1.00 41.12 314 GLU A N 1
ATOM 2449 C CA . GLU A 1 314 ? 18.793 72.289 -28.231 1.00 41.12 314 GLU A CA 1
ATOM 2450 C C . GLU A 1 314 ? 18.306 72.575 -26.785 1.00 41.12 314 GLU A C 1
ATOM 2452 O O . GLU A 1 314 ? 17.918 73.691 -26.446 1.00 41.12 314 GLU A O 1
ATOM 2457 N N . THR A 1 315 ? 18.637 71.599 -25.921 1.00 41.53 315 THR A N 1
ATOM 2458 C CA . THR A 1 315 ? 19.016 71.661 -24.483 1.00 41.53 315 THR A CA 1
ATOM 2459 C C . THR A 1 315 ? 17.942 71.893 -23.417 1.00 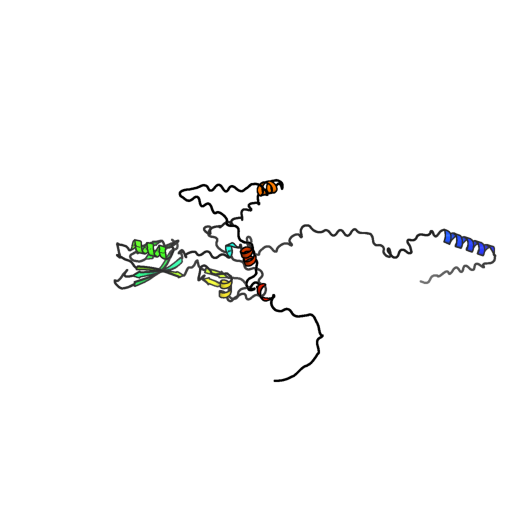41.53 315 THR A C 1
ATOM 2461 O O . THR A 1 315 ? 17.429 72.998 -23.279 1.00 41.53 315 THR A O 1
ATOM 2464 N N . VAL A 1 316 ? 17.752 70.881 -22.555 1.00 39.34 316 VAL A N 1
ATOM 2465 C CA . VAL A 1 316 ? 18.271 70.842 -21.165 1.00 39.34 316 VAL A CA 1
ATOM 2466 C C . VAL A 1 316 ? 18.759 69.425 -20.875 1.00 39.34 316 VAL A C 1
ATOM 2468 O O . VAL A 1 316 ? 18.069 68.482 -21.320 1.00 39.34 316 VAL A O 1
#

=== Feature glossary ===
Key to the feature types in this record:

— What the protein is —

Primary structure: the covalent order of the twenty standard amino acids along the backbone. Two proteins with the same sequence will (almost always) fold to the same structure; two with 30% identity often share a fold but not the details.

Database cross-references. InterPro integrates a dozen domain/family signature databases into unified entries with residue-range hits. GO terms attach function/process/location labels with evidence codes. CATH codes position the fold in a four-level structural taxonomy. Organism is the NCBI-taxonomy species name.

— Where its atoms are —

The mmCIF block holds the 3D Cartesian coordinates of each backbone atom (N, Cα, C, O) in ångströms. mmCIF is the PDB's canonical archive format — a tagged-loop text representation of the atomic model.

Six rendered views show the 3D structure from the faces of a cube — i.e. along ±x, ±y, ±z. Rendering representation is drawn randomly per protein from cartoon (secondary-structure ribbons), sticks (backbone bonds), or molecular surface; coloring is either N→C rainbow (blue at the N-terminus through red at the C-terminus) or one color per chain.

— Local backbone conformation —

DSSP 8-state secondary structure assigns each residue one of H (α-helix), G (3₁₀-helix), I (π-helix), E (extended β-strand), B (isolated β-bridge), T (hydrogen-bonded turn), S (bend), or '-' (coil). The assignment is computed from backbone hydrogen-bond geometry via the Kabsch–Sander algorithm.

P-SEA three-state annotation labels each residue as helix, strand, or coil based purely on the geometry of the Cα trace. It serves as a fallback when the full backbone (and thus DSSP) is unavailable.

The φ/ψ torsion pair specifies the backbone conformation at each residue. φ rotates about the N–Cα bond, ψ about the Cα–C bond. Steric clashes forbid most of the (φ, ψ) plane — the allowed regions (α-helix basin, β-sheet basin, left-handed helix) are the Ramachandran-allowed regions.

— Global shape and packing —

The geometric summary reports three shape descriptors. Rg (radius of gyration) measures how spread out the Cα atoms are about their centre of mass; compact globular proteins have small Rg, elongated or unfolded ones large. Cα contacts (<8 Å, |i−j|>4) count long-range residue pairs in spatial proximity — high for tightly packed folds, near zero for rods or random coil. The bounding-box extents give the protein's footprint along x, y, z in Å.

Accessible surface area quantifies burial. A residue with SASA near zero is packed into the hydrophobic core; one with SASA >100 Å² sits on the surface. Computed here via the Shrake–Rupley numerical algorithm with a 1.4 Å probe.

Plot images: a contact map (which residues are close in 3D, as an N×N binary image), a Ramachandran scatter (backbone torsion angles, revealing secondary-structure composition at a glance), and — for AlphaFold structures — a PAE heatmap (pairwise prediction confidence).

— Structural neighborhood —

The Foldseek 3Di string encodes local tertiary geometry as a 20-letter alphabet — one character per residue — derived from the relative positions of nearby Cα atoms. Unlike the amino-acid sequence, 3Di is a direct function of the 3D structure, so two proteins with the same fold have similar 3Di strings even at low sequence identity.

Nearest PDB neighbors are the top structural matches found by Foldseek when searching this structure against the entire Protein Data Bank. Each hit reports a TM-score (0 to 1; >0.5 almost always implies the same fold) and an E-value. These are *structural* homologs — they may share no detectable sequence similarity.

— Confidence and disorder —

For AlphaFold models, the B-factor field carries pLDDT — the model's own estimate of local accuracy on a 0–100 scale. Regions with pLDDT<50 should be treated as essentially unmodeled; they often correspond to intrinsically disordered segments.

B-factor (Debye–Waller factor) reflects atomic displacement in the crystal lattice. It is an experimental observable (units Å²), not a prediction; low values mean the atom is pinned down, high values mean it moves or is heterogeneous across the crystal.

Predicted aligned error is AlphaFold's pairwise confidence. Unlike pLDDT (per-residue), PAE is per-residue-pair and captures whether two parts of the structure are correctly placed relative to each other. Units are ångströms of expected positional error.